Protein AF-A0A960LI25-F1 (afdb_monomer_lite)

Radius of gyration: 25.16 Å; chains: 1; bounding box: 62×50×72 Å

Sequence (361 aa):
MMRTPLLALTVVATLIFGLAPTSNARTWTQAASGKKIEADFVRVEGNVVVLTVGGRQAQVPLDQLIEEDQAFIKQLASGSGSTDGANWPQWRGADRSNISPDTGLMKEWPEGGPKQLWVYKDAGMGYSCYSIVDGKLYTLGTRGSDLYAMCVNIADGTEVWVSKISEDDQQGYSAGWGHGPRSTPTYDDGHIYVLGPKGTLACLSVEAGKVEWKKNLITDFGGKAGGWGYAESPLIDGDKVVVAPGGDQAGIVALNKKTGATIWKAEDGKPGKAEYASIVPTEMNGKRQYIRLFEAELVSVDAEDGKLLWKTEWGGKTAVIPTPIVDGNEVYITSGYGVGCKLVRVGENNEVENVWENKEM

Foldseek 3Di:
DDDDDDDDFDWDWDDDDDDDDPAPWDWWAFPPPRDIATWGWDADDPQWTWTAGPNTIDIDGLVRTPPVSVVVNVCVVVVDPDPPAQWQQFCLRPQNVVDGPDPPDDPDAPPVGDDDQEDQPPQAWDQADWGGDPQKIWTWYDDQQFIWIWIAGNNRRHTQDIDT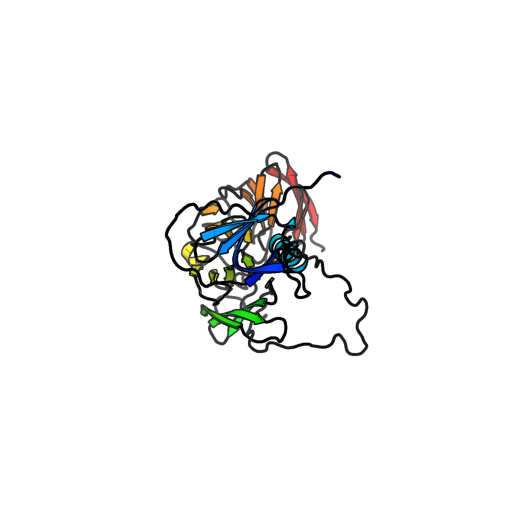QGTRNQDDADPPVTGWAAAYWGDDDQWIWDATLQQKIFIAGNNHRHTQDIDGLCPPFVAAAARRGERAYWDDDPQWTKDASAAQGARIWTAGNRHRHTPEGQNPDRQDHQFHAYWDWDQALNFTWTWGHGQFKTWIAGPNHNYTQEMDTFNHDHGQHYHWDDDHQKIKGADDPQRWIWIWGQDNSRDIDTPDTDSPD

Structure (mmCIF, N/CA/C/O backbone):
data_AF-A0A960LI25-F1
#
_entry.id   AF-A0A960LI25-F1
#
loop_
_atom_site.group_PDB
_atom_site.id
_atom_site.type_symbol
_atom_site.label_atom_id
_atom_site.label_alt_id
_atom_site.label_comp_id
_atom_site.label_asym_id
_atom_site.label_entity_id
_atom_site.label_seq_id
_atom_site.pdbx_PDB_ins_code
_atom_site.Cartn_x
_atom_site.Cartn_y
_atom_site.Cartn_z
_atom_site.occupancy
_atom_site.B_iso_or_equiv
_atom_site.auth_seq_id
_atom_site.auth_comp_id
_atom_site.auth_asym_id
_atom_site.auth_atom_id
_atom_site.pdbx_PDB_model_num
ATOM 1 N N . MET A 1 1 ? -41.061 -34.235 -46.896 1.00 40.22 1 MET A N 1
ATOM 2 C CA . MET A 1 1 ? -39.857 -33.441 -47.232 1.00 40.22 1 MET A CA 1
ATOM 3 C C . MET A 1 1 ? -40.110 -31.995 -46.836 1.00 40.22 1 MET A C 1
ATOM 5 O O . MET A 1 1 ? -40.661 -31.236 -47.621 1.00 40.22 1 MET A O 1
ATOM 9 N N . MET A 1 2 ? -39.803 -31.641 -45.589 1.00 32.97 2 MET A N 1
ATOM 10 C CA . MET A 1 2 ? -39.890 -30.261 -45.109 1.00 32.97 2 MET A CA 1
ATOM 11 C C . MET A 1 2 ? -38.597 -29.538 -45.488 1.00 32.97 2 MET A C 1
ATOM 13 O O . MET A 1 2 ? -37.512 -29.993 -45.140 1.00 32.97 2 MET A O 1
ATOM 17 N N . ARG A 1 3 ? -38.722 -28.450 -46.252 1.00 33.59 3 ARG A N 1
ATOM 18 C CA . ARG A 1 3 ? -37.630 -27.518 -46.543 1.00 33.59 3 ARG A CA 1
ATOM 19 C C . ARG A 1 3 ? -37.510 -26.545 -45.371 1.00 33.59 3 ARG A C 1
ATOM 21 O O . ARG A 1 3 ? -38.458 -25.821 -45.085 1.00 33.59 3 ARG A O 1
ATOM 28 N N . THR A 1 4 ? -36.360 -26.541 -44.714 1.00 32.62 4 THR A N 1
ATOM 29 C CA . THR A 1 4 ? -35.962 -25.543 -43.714 1.00 32.62 4 THR A CA 1
ATOM 30 C C . THR A 1 4 ? -35.733 -24.192 -44.410 1.00 32.62 4 THR A C 1
ATOM 32 O O . THR A 1 4 ? -35.101 -24.183 -45.470 1.00 32.62 4 THR A O 1
ATOM 35 N N . PRO A 1 5 ? -36.219 -23.050 -43.888 1.00 37.00 5 PRO A N 1
ATOM 36 C CA . PRO A 1 5 ? -35.937 -21.754 -44.492 1.00 37.00 5 PRO A CA 1
ATOM 37 C C . PRO A 1 5 ? -34.538 -21.263 -44.090 1.00 37.00 5 PRO A C 1
ATOM 39 O O . PRO A 1 5 ? -34.156 -21.345 -42.924 1.00 37.00 5 PRO A O 1
ATOM 42 N N . LEU A 1 6 ? -33.782 -20.733 -45.058 1.00 35.00 6 LEU A N 1
ATOM 43 C CA . LEU A 1 6 ? -32.573 -19.943 -44.809 1.00 35.00 6 LEU A CA 1
ATOM 44 C C . LEU A 1 6 ? -32.980 -18.636 -44.107 1.00 35.00 6 LEU A C 1
ATOM 46 O O . LEU A 1 6 ? -33.648 -17.801 -44.719 1.00 35.00 6 LEU A O 1
ATOM 50 N N . LEU A 1 7 ? -32.561 -18.433 -42.857 1.00 30.75 7 LEU A N 1
ATOM 51 C CA . LEU A 1 7 ? -32.581 -17.108 -42.235 1.00 30.75 7 LEU A CA 1
ATOM 52 C C . LEU A 1 7 ? -31.365 -16.316 -42.739 1.00 30.75 7 LEU A C 1
ATOM 54 O O . LEU A 1 7 ? -30.220 -16.670 -42.463 1.00 30.75 7 LEU A O 1
ATOM 58 N N . ALA A 1 8 ? -31.620 -15.256 -43.505 1.00 34.75 8 ALA A N 1
ATOM 59 C CA . ALA A 1 8 ? -30.615 -14.273 -43.891 1.00 34.75 8 ALA A CA 1
ATOM 60 C C . ALA A 1 8 ? -30.325 -13.319 -42.718 1.00 34.75 8 ALA A C 1
ATOM 62 O O . ALA A 1 8 ? -31.232 -12.942 -41.979 1.00 34.75 8 ALA A O 1
ATOM 63 N N . LEU A 1 9 ? -29.060 -12.923 -42.561 1.00 33.59 9 LEU A N 1
ATOM 64 C CA . LEU A 1 9 ? -28.613 -11.979 -41.537 1.00 33.59 9 LEU A CA 1
ATOM 65 C C . LEU A 1 9 ? -29.164 -10.574 -41.856 1.00 33.59 9 LEU A C 1
ATOM 67 O O . LEU A 1 9 ? -28.722 -9.931 -42.810 1.00 33.59 9 LEU A O 1
ATOM 71 N N . THR A 1 10 ? -30.136 -10.099 -41.081 1.00 36.12 10 THR A N 1
ATOM 72 C CA . THR A 1 10 ? -30.690 -8.745 -41.228 1.00 36.12 10 THR A CA 1
ATOM 73 C C . THR A 1 10 ? -29.809 -7.750 -40.473 1.00 36.12 10 THR A C 1
ATOM 75 O O . THR A 1 10 ? -29.767 -7.759 -39.247 1.00 36.12 10 THR A O 1
ATOM 78 N N . VAL A 1 11 ? -29.104 -6.877 -41.198 1.00 36.69 11 VAL A N 1
ATOM 79 C CA . VAL A 1 11 ? -28.349 -5.756 -40.613 1.00 36.69 11 VAL A CA 1
ATOM 80 C C . VAL A 1 11 ? -29.331 -4.633 -40.282 1.00 36.69 11 VAL A C 1
ATOM 82 O O . VAL A 1 11 ? -29.862 -3.989 -41.186 1.00 36.69 11 VAL A O 1
ATOM 85 N N . VAL A 1 12 ? -29.578 -4.384 -38.997 1.00 36.47 12 VAL A N 1
ATOM 86 C CA . VAL A 1 12 ? -30.340 -3.212 -38.542 1.00 36.47 12 VAL A CA 1
ATOM 87 C C . VAL A 1 12 ? -29.340 -2.103 -38.222 1.00 36.47 12 VAL A C 1
ATOM 89 O O . VAL A 1 12 ? -28.563 -2.215 -37.280 1.00 36.47 12 VAL A O 1
ATOM 92 N N . ALA A 1 13 ? -29.310 -1.056 -39.050 1.00 31.59 13 ALA A N 1
ATOM 93 C CA . ALA A 1 13 ? -28.370 0.054 -38.920 1.00 31.59 13 ALA A CA 1
ATOM 94 C C . ALA A 1 13 ? -28.999 1.226 -38.152 1.00 31.59 13 ALA A C 1
ATOM 96 O O . ALA A 1 13 ? -29.974 1.814 -38.615 1.00 31.59 13 ALA A O 1
ATOM 97 N N . THR A 1 14 ? -28.389 1.620 -37.034 1.00 33.78 14 THR A N 1
ATOM 98 C CA . THR A 1 14 ? -28.703 2.868 -36.320 1.00 33.78 14 THR A CA 1
ATOM 99 C C . THR A 1 14 ? -27.495 3.803 -36.430 1.00 33.78 14 THR A C 1
ATOM 101 O O . THR A 1 14 ? -26.369 3.391 -36.155 1.00 33.78 14 THR A O 1
ATOM 104 N N . LEU A 1 15 ? -27.699 5.042 -36.896 1.00 28.31 15 LEU A N 1
ATOM 105 C CA . LEU A 1 15 ? -26.630 6.031 -37.106 1.00 28.31 15 LEU A CA 1
ATOM 106 C C . LEU A 1 15 ? -26.243 6.730 -35.796 1.00 28.31 15 LEU A C 1
ATOM 108 O O . LEU A 1 15 ? -27.072 7.415 -35.205 1.00 28.31 15 LEU A O 1
ATOM 112 N N . ILE A 1 16 ? -24.965 6.656 -35.421 1.00 34.50 16 ILE A N 1
ATOM 113 C CA . ILE A 1 16 ? -24.311 7.585 -34.488 1.00 34.50 16 ILE A CA 1
ATOM 114 C C . ILE A 1 16 ? -22.927 7.910 -35.073 1.00 34.50 16 ILE A C 1
ATOM 116 O O . ILE A 1 16 ? -22.196 7.005 -35.466 1.00 34.50 16 ILE A O 1
ATOM 120 N N . PHE A 1 17 ? -22.588 9.197 -35.184 1.00 33.62 17 PHE A N 1
ATOM 121 C CA . PHE A 1 17 ? -21.269 9.677 -35.617 1.00 33.62 17 PHE A CA 1
ATOM 122 C C . PHE A 1 17 ? -20.359 9.896 -34.401 1.00 33.62 17 PHE A C 1
ATOM 124 O O . PHE A 1 17 ? -20.769 10.565 -33.454 1.00 33.62 17 PHE A O 1
ATOM 131 N N . GLY A 1 18 ? -19.111 9.423 -34.461 1.00 29.81 18 GLY A N 1
ATOM 132 C CA . GLY A 1 18 ? -18.070 9.813 -33.506 1.00 29.81 18 GLY A CA 1
ATOM 133 C C . GLY A 1 18 ? -16.767 9.018 -33.633 1.00 29.81 18 GLY A C 1
ATOM 134 O O . GLY A 1 18 ? -16.799 7.804 -33.511 1.00 29.81 18 GLY A O 1
ATOM 135 N N . LEU A 1 19 ? -15.670 9.756 -33.870 1.00 34.22 19 LEU A N 1
ATOM 136 C CA . LEU A 1 19 ? -14.237 9.485 -33.618 1.00 34.22 19 LEU A CA 1
ATOM 137 C C . LEU A 1 19 ? -13.686 8.075 -33.910 1.00 34.22 19 LEU A C 1
ATOM 139 O O . LEU A 1 19 ? -14.027 7.103 -33.251 1.00 34.22 19 LEU A O 1
ATOM 143 N N . ALA A 1 20 ? -12.746 7.997 -34.860 1.00 35.22 20 ALA A N 1
ATOM 144 C CA . ALA A 1 20 ? -12.035 6.771 -35.217 1.00 35.22 20 ALA A CA 1
ATOM 145 C C . ALA A 1 20 ? -11.197 6.231 -34.035 1.00 35.22 20 ALA A C 1
ATOM 147 O O . ALA A 1 20 ? -10.275 6.925 -33.598 1.00 35.22 20 ALA A O 1
ATOM 148 N N . PRO A 1 21 ? -11.473 5.013 -33.536 1.00 35.38 21 PRO A N 1
ATOM 149 C CA . PRO A 1 21 ? -10.581 4.323 -32.618 1.00 35.38 21 PRO A CA 1
ATOM 150 C C . PRO A 1 21 ? -9.425 3.672 -33.392 1.00 35.38 21 PRO A C 1
ATOM 152 O O . PRO A 1 21 ? -9.565 3.282 -34.552 1.00 35.38 21 PRO A O 1
ATOM 155 N N . THR A 1 22 ? -8.270 3.548 -32.744 1.00 39.44 22 THR A N 1
ATOM 156 C CA . THR A 1 22 ? -7.174 2.673 -33.176 1.00 39.44 22 THR A CA 1
ATOM 157 C C . THR A 1 22 ? -7.713 1.247 -33.320 1.00 39.44 22 THR A C 1
ATOM 159 O O . THR A 1 22 ? -8.188 0.673 -32.342 1.00 39.44 22 THR A O 1
ATOM 162 N N . SER A 1 23 ? -7.725 0.712 -34.545 1.00 43.69 23 SER A N 1
ATOM 163 C CA . SER A 1 23 ? -8.445 -0.524 -34.877 1.00 43.69 23 SER A CA 1
ATOM 164 C C . SER A 1 23 ? -7.761 -1.766 -34.302 1.00 43.69 23 SER A C 1
ATOM 166 O O . SER A 1 23 ? -6.596 -2.019 -34.609 1.00 43.69 23 SER A O 1
ATOM 168 N N . ASN A 1 24 ? -8.521 -2.580 -33.571 1.00 58.12 24 ASN A N 1
ATOM 169 C CA . ASN A 1 24 ? -8.189 -3.965 -33.217 1.00 58.12 24 ASN A CA 1
ATOM 170 C C . ASN A 1 24 ? -8.900 -4.922 -34.195 1.00 58.12 24 ASN A C 1
ATOM 172 O O . ASN A 1 24 ? -9.498 -5.922 -33.789 1.00 58.12 24 ASN A O 1
ATOM 176 N N . ALA A 1 25 ? -8.910 -4.565 -35.483 1.00 71.69 25 ALA A N 1
ATOM 177 C CA . ALA A 1 25 ? -9.679 -5.268 -36.497 1.00 71.69 25 ALA A CA 1
ATOM 178 C C . ALA A 1 25 ? -9.141 -6.692 -36.671 1.00 71.69 25 ALA A C 1
ATOM 180 O O . ALA A 1 25 ? -7.933 -6.904 -36.803 1.00 71.69 25 ALA A O 1
ATOM 181 N N . ARG A 1 26 ? -10.052 -7.666 -36.668 1.00 88.00 26 ARG A N 1
ATOM 182 C CA . ARG A 1 26 ? -9.754 -9.063 -36.989 1.00 88.00 26 ARG A CA 1
ATOM 183 C C . ARG A 1 26 ? -10.747 -9.600 -38.006 1.00 88.00 26 ARG A C 1
ATOM 185 O O . ARG A 1 26 ? -11.880 -9.120 -38.107 1.00 88.00 26 ARG A O 1
ATOM 192 N N . THR A 1 27 ? -10.341 -10.657 -38.697 1.00 91.06 27 THR A N 1
ATOM 193 C CA . THR A 1 27 ? -11.223 -11.416 -39.574 1.00 91.06 27 THR A CA 1
ATOM 194 C C . THR A 1 27 ? -12.154 -12.303 -38.748 1.00 91.06 27 THR A C 1
ATOM 196 O O . THR A 1 27 ? -11.692 -13.188 -38.035 1.00 91.06 27 THR A O 1
ATOM 199 N N . TRP A 1 28 ? -13.461 -12.117 -38.897 1.00 88.44 28 TRP A N 1
ATOM 200 C CA . TRP A 1 28 ? -14.501 -12.979 -38.332 1.00 88.44 28 TRP A CA 1
ATOM 201 C C . TRP A 1 28 ? -15.090 -13.861 -39.421 1.00 88.44 28 TRP A C 1
ATOM 203 O O . TRP A 1 28 ? -15.327 -13.388 -40.536 1.00 88.44 28 TRP A O 1
ATOM 213 N N . THR A 1 29 ? -15.361 -15.125 -39.111 1.00 91.12 29 THR A N 1
ATOM 214 C CA . THR A 1 29 ? -15.847 -16.110 -40.080 1.00 91.12 29 THR A CA 1
ATOM 215 C C . THR A 1 29 ? -17.179 -16.705 -39.640 1.00 91.12 29 THR A C 1
ATOM 217 O O . THR A 1 29 ? -17.312 -17.257 -38.550 1.00 91.12 29 THR A O 1
ATOM 220 N N . GLN A 1 30 ? -18.178 -16.642 -40.522 1.00 89.38 30 GLN A N 1
ATOM 221 C CA . GLN A 1 30 ? -19.470 -17.282 -40.290 1.00 89.38 30 GLN A CA 1
ATOM 222 C C . GLN A 1 30 ? -19.357 -18.803 -40.464 1.00 89.38 30 GLN A C 1
ATOM 224 O O . GLN A 1 30 ? -18.983 -19.273 -41.539 1.00 89.38 30 GLN A O 1
ATOM 229 N N . ALA A 1 31 ? -19.758 -19.573 -39.451 1.00 89.50 31 ALA A N 1
ATOM 230 C CA . ALA A 1 31 ? -19.625 -21.031 -39.420 1.00 89.50 31 ALA A CA 1
ATOM 231 C C . ALA A 1 31 ? -20.330 -21.735 -40.587 1.00 89.50 31 ALA A C 1
ATOM 233 O O . ALA A 1 31 ? -19.766 -22.627 -41.212 1.00 89.50 31 ALA A O 1
ATOM 234 N N . ALA A 1 32 ? -21.555 -21.315 -40.913 1.00 81.06 32 ALA A N 1
ATOM 235 C CA . ALA A 1 32 ? -22.369 -21.997 -41.919 1.00 81.06 32 ALA A CA 1
ATOM 236 C C . ALA A 1 32 ? -21.936 -21.719 -43.369 1.00 81.06 32 ALA A C 1
ATOM 238 O O . ALA A 1 32 ? -22.144 -22.557 -44.241 1.00 81.06 32 ALA A O 1
ATOM 239 N N . SER A 1 33 ? -21.388 -20.532 -43.647 1.00 86.69 33 SER A N 1
ATOM 240 C CA . SER A 1 33 ? -21.110 -20.078 -45.019 1.00 86.69 33 SER A CA 1
ATOM 241 C C . SER A 1 33 ? -19.624 -19.898 -45.327 1.00 86.69 33 SER A C 1
ATOM 243 O O . SER A 1 33 ? -19.265 -19.741 -46.492 1.00 86.69 33 SER A O 1
ATOM 245 N N . GLY A 1 34 ? -18.763 -19.857 -44.306 1.00 85.88 34 GLY A N 1
ATOM 246 C CA . GLY A 1 34 ? -17.351 -19.494 -44.439 1.00 85.88 34 GLY A CA 1
ATOM 247 C C . GLY A 1 34 ? -17.118 -18.027 -44.813 1.00 85.88 34 GLY A C 1
ATOM 248 O O . GLY A 1 34 ? -15.984 -17.640 -45.099 1.00 85.88 34 GLY A O 1
ATOM 249 N N . LYS A 1 35 ? -18.167 -17.192 -44.844 1.00 86.81 35 LYS A N 1
ATOM 250 C CA . LYS A 1 35 ? -18.042 -15.775 -45.192 1.00 86.81 35 LYS A CA 1
ATOM 251 C C . LYS A 1 35 ? -17.204 -15.054 -44.140 1.00 86.81 35 LYS A C 1
ATOM 253 O O . LYS A 1 35 ? -17.492 -15.149 -42.949 1.00 86.81 35 LYS A O 1
ATOM 258 N N . LYS A 1 36 ? -16.211 -14.302 -44.614 1.00 90.12 36 LYS A N 1
ATOM 259 C CA . LYS A 1 36 ? -15.276 -13.531 -43.794 1.00 90.12 36 LYS A CA 1
ATOM 260 C C . LYS A 1 36 ? -15.645 -12.052 -43.767 1.00 90.12 36 LYS A C 1
ATOM 262 O O . LYS A 1 36 ? -16.091 -11.510 -44.781 1.00 90.12 36 LYS A O 1
ATOM 267 N N . ILE A 1 37 ? -15.452 -11.408 -42.624 1.00 88.75 37 ILE A N 1
ATOM 268 C CA . ILE A 1 37 ? -15.647 -9.969 -42.441 1.00 88.75 37 ILE A CA 1
ATOM 269 C C . ILE A 1 37 ? -14.545 -9.404 -41.548 1.00 88.75 37 ILE A C 1
ATOM 271 O O . ILE A 1 37 ? -14.247 -9.974 -40.507 1.00 88.75 37 ILE A O 1
ATOM 275 N N . GLU A 1 38 ? -13.944 -8.290 -41.953 1.00 89.94 38 GLU A N 1
ATOM 276 C CA . GLU A 1 38 ? -13.041 -7.526 -41.088 1.00 89.94 38 GLU A CA 1
ATOM 277 C C . GLU A 1 38 ? -13.868 -6.625 -40.177 1.00 89.94 38 GLU A C 1
ATOM 279 O O . GLU A 1 38 ? -14.687 -5.833 -40.661 1.00 89.94 38 GLU A O 1
ATOM 284 N N . ALA A 1 39 ? -13.687 -6.768 -38.867 1.00 88.38 39 ALA A N 1
ATOM 285 C CA . ALA A 1 39 ? -14.421 -5.980 -37.888 1.00 88.38 39 ALA A CA 1
ATOM 286 C C . ALA A 1 39 ? -13.652 -5.844 -36.571 1.00 88.38 39 ALA A C 1
ATOM 288 O O . ALA A 1 39 ? -12.967 -6.777 -36.143 1.00 88.38 39 ALA A O 1
ATOM 289 N N . ASP A 1 40 ? -13.830 -4.715 -35.890 1.00 85.19 40 ASP A N 1
ATOM 290 C CA . ASP A 1 40 ? -13.351 -4.530 -34.520 1.00 85.19 40 ASP A CA 1
ATOM 291 C C . ASP A 1 40 ? -14.313 -5.200 -33.531 1.00 85.19 40 ASP A C 1
ATOM 293 O O . ASP A 1 40 ? -15.533 -5.044 -33.637 1.00 85.19 40 ASP A O 1
ATOM 297 N N . PHE A 1 41 ? -13.784 -5.915 -32.540 1.00 86.44 41 PHE A N 1
ATOM 298 C CA . PHE A 1 41 ? -14.591 -6.380 -31.410 1.00 86.44 41 PHE A CA 1
ATOM 299 C C . PHE A 1 41 ? -15.040 -5.193 -30.544 1.00 86.44 41 PHE A C 1
ATOM 301 O O . PHE A 1 41 ? -14.237 -4.313 -30.248 1.00 86.44 41 PHE A O 1
ATOM 308 N N . VAL A 1 42 ? -16.304 -5.182 -30.105 1.00 83.19 42 VAL A N 1
ATOM 309 C CA . VAL A 1 42 ? -16.822 -4.167 -29.171 1.00 83.19 42 VAL A CA 1
ATOM 310 C C . VAL A 1 42 ? -17.119 -4.775 -27.804 1.00 83.19 42 VAL A C 1
ATOM 312 O O . VAL A 1 42 ? -16.590 -4.299 -26.806 1.00 83.19 42 VAL A O 1
ATOM 315 N N . ARG A 1 43 ? -18.003 -5.781 -27.740 1.00 78.12 43 ARG A N 1
ATOM 316 C CA . ARG A 1 43 ? -18.432 -6.446 -26.492 1.00 78.12 43 ARG A CA 1
ATOM 317 C C . ARG A 1 43 ? -19.243 -7.717 -26.769 1.00 78.12 43 ARG A C 1
ATOM 319 O O . ARG A 1 43 ? -19.599 -7.988 -27.916 1.00 78.12 43 ARG A O 1
ATOM 326 N N . VAL A 1 44 ? -19.593 -8.447 -25.709 1.00 81.88 44 VAL A N 1
ATOM 327 C CA . VAL A 1 44 ? -20.558 -9.561 -25.729 1.00 81.88 44 VAL A CA 1
ATOM 328 C C . VAL A 1 44 ? -21.766 -9.213 -24.857 1.00 81.88 44 VAL A C 1
ATOM 330 O O . VAL A 1 44 ? -21.603 -8.750 -23.732 1.00 81.88 44 VAL A O 1
ATOM 333 N N . GLU A 1 45 ? -22.974 -9.457 -25.361 1.00 76.94 45 GLU A N 1
ATOM 334 C CA . GLU A 1 45 ? -24.244 -9.317 -24.643 1.00 76.94 45 GLU A CA 1
ATOM 335 C C . GLU A 1 45 ? -24.978 -10.667 -24.653 1.00 76.94 45 GLU A C 1
ATOM 337 O O . GLU A 1 45 ? -25.607 -11.053 -25.641 1.00 76.94 45 GLU A O 1
ATOM 342 N N . GLY A 1 46 ? -24.867 -11.437 -23.567 1.00 81.69 46 GLY A N 1
ATOM 343 C CA . GLY A 1 46 ? -25.403 -12.800 -23.519 1.00 81.69 46 GLY A CA 1
ATOM 344 C C . GLY A 1 46 ? -24.744 -13.704 -24.569 1.00 81.69 46 GLY A C 1
ATOM 345 O O . GLY A 1 46 ? -23.547 -13.954 -24.499 1.00 81.69 46 GLY A O 1
ATOM 346 N N . ASN A 1 47 ? -25.519 -14.185 -25.548 1.00 86.00 47 ASN A N 1
ATOM 347 C CA . ASN A 1 47 ? -25.020 -15.004 -26.665 1.00 86.00 47 ASN A CA 1
ATOM 348 C C . ASN A 1 47 ? -24.730 -14.182 -27.939 1.00 86.00 47 ASN A C 1
ATOM 350 O O . ASN A 1 47 ? -24.605 -14.748 -29.022 1.00 86.00 47 ASN A O 1
ATOM 354 N N . VAL A 1 48 ? -24.689 -12.849 -27.853 1.00 87.75 48 VAL A N 1
ATOM 355 C CA . VAL A 1 48 ? -24.517 -11.958 -29.010 1.00 87.75 48 VAL A CA 1
ATOM 356 C C . VAL A 1 48 ? -23.176 -11.238 -28.935 1.00 87.75 48 VAL A C 1
ATOM 358 O O . VAL A 1 48 ? -22.865 -10.582 -27.945 1.00 87.75 48 VAL A O 1
ATOM 361 N N . VAL A 1 49 ? -22.392 -11.323 -30.006 1.00 87.88 49 VAL A N 1
ATOM 362 C CA . VAL A 1 49 ? -21.143 -10.584 -30.205 1.00 87.88 49 VAL A CA 1
ATOM 363 C C . VAL A 1 49 ? -21.446 -9.282 -30.941 1.00 87.88 49 VAL A C 1
ATOM 365 O O . VAL A 1 49 ? -22.056 -9.293 -32.012 1.00 87.88 49 VAL A O 1
ATOM 368 N N . VAL A 1 50 ? -21.009 -8.154 -30.383 1.00 86.31 50 VAL A N 1
ATOM 369 C CA . VAL A 1 50 ? -21.127 -6.830 -31.004 1.00 86.31 50 VAL A CA 1
ATOM 370 C C . VAL A 1 50 ? -19.795 -6.470 -31.657 1.00 86.31 50 VAL A C 1
ATOM 372 O O . VAL A 1 50 ? -18.763 -6.425 -30.986 1.00 86.31 50 VAL A O 1
ATOM 375 N N . LEU A 1 51 ? -19.824 -6.200 -32.961 1.00 89.44 51 LEU A N 1
ATOM 376 C CA . LEU A 1 51 ? -18.663 -5.876 -33.794 1.00 89.44 51 LEU A CA 1
ATOM 377 C C . LEU A 1 51 ? -18.838 -4.509 -34.459 1.00 89.44 51 LEU A C 1
ATOM 379 O O . LEU A 1 51 ? -19.963 -4.122 -34.757 1.00 89.44 51 LEU A O 1
ATOM 383 N N . THR A 1 52 ? -17.750 -3.802 -34.762 1.00 87.62 52 THR A N 1
ATOM 384 C CA . THR A 1 52 ? -17.772 -2.593 -35.600 1.00 87.62 52 THR A CA 1
ATOM 385 C C . THR A 1 52 ? -17.214 -2.907 -36.984 1.00 87.62 52 THR A C 1
ATOM 387 O O . THR A 1 52 ? -16.045 -3.244 -37.130 1.00 87.62 52 THR A O 1
ATOM 390 N N . VAL A 1 53 ? -18.047 -2.771 -38.016 1.00 85.81 53 VAL A N 1
ATOM 391 C CA . VAL A 1 53 ? -17.696 -2.979 -39.427 1.00 85.81 53 VAL A CA 1
ATOM 392 C C . VAL A 1 53 ? -17.798 -1.640 -40.145 1.00 85.81 53 VAL A C 1
ATOM 394 O O . VAL A 1 53 ? -18.894 -1.091 -40.284 1.00 85.81 53 VAL A O 1
ATOM 397 N N . GLY A 1 54 ? -16.672 -1.087 -40.603 1.00 80.38 54 GLY A N 1
ATOM 398 C CA . GLY A 1 54 ? -16.667 0.182 -41.345 1.00 80.38 54 GLY A CA 1
ATOM 399 C C . GLY A 1 54 ? -17.356 1.332 -40.593 1.00 80.38 54 GLY A C 1
ATOM 400 O O . GLY A 1 54 ? -18.096 2.107 -41.198 1.00 80.38 54 GLY A O 1
ATOM 401 N N . GLY A 1 55 ? -17.177 1.396 -39.268 1.00 77.81 55 GLY A N 1
ATOM 402 C CA . GLY A 1 55 ? -17.767 2.420 -38.396 1.00 77.81 55 GLY A CA 1
ATOM 403 C C . GLY A 1 55 ? -19.225 2.181 -37.981 1.00 77.81 55 GLY A C 1
ATOM 404 O O . GLY A 1 55 ? -19.822 3.051 -37.352 1.00 77.81 55 GLY A O 1
ATOM 405 N N . ARG A 1 56 ? -19.824 1.030 -38.317 1.00 80.31 56 ARG A N 1
ATOM 406 C CA . ARG A 1 56 ? -21.192 0.661 -37.907 1.00 80.31 56 ARG A CA 1
ATOM 407 C C . ARG A 1 56 ? -21.188 -0.580 -37.029 1.00 80.31 56 ARG A C 1
ATOM 409 O O . ARG A 1 56 ? -20.461 -1.524 -37.318 1.00 80.31 56 ARG A O 1
ATOM 416 N N . GLN A 1 57 ? -22.039 -0.604 -36.005 1.00 83.06 57 GLN A N 1
ATOM 417 C CA . GLN A 1 57 ? -22.192 -1.789 -35.165 1.00 83.06 57 GLN A CA 1
ATOM 418 C C . GLN A 1 57 ? -23.014 -2.871 -35.873 1.00 83.06 57 GLN A C 1
ATOM 420 O O . GLN A 1 57 ? -24.051 -2.594 -36.475 1.00 83.06 57 GLN A O 1
ATOM 425 N N . ALA A 1 58 ? -22.543 -4.107 -35.773 1.00 86.06 58 ALA A N 1
ATOM 426 C CA . ALA A 1 58 ? -23.214 -5.320 -36.201 1.00 86.06 58 ALA A CA 1
ATOM 427 C C . ALA A 1 58 ? -23.315 -6.277 -35.008 1.00 86.06 58 ALA A C 1
ATOM 429 O O . ALA A 1 58 ? -22.401 -6.359 -34.190 1.00 86.06 58 ALA A O 1
ATOM 430 N N . GLN A 1 59 ? -24.429 -6.997 -34.917 1.00 90.19 59 GLN A N 1
ATOM 431 C CA . GLN A 1 59 ? -24.672 -8.002 -33.886 1.00 90.19 59 GLN A CA 1
ATOM 432 C C . GLN A 1 59 ? -24.666 -9.385 -34.529 1.00 90.19 59 GLN A C 1
ATOM 434 O O . GLN A 1 59 ? -25.376 -9.615 -35.509 1.00 90.19 59 GLN A O 1
ATOM 439 N N . VAL A 1 60 ? -23.862 -10.295 -33.989 1.00 89.06 60 VAL A N 1
ATOM 440 C CA . VAL A 1 60 ? -23.697 -11.651 -34.514 1.00 89.06 60 VAL A CA 1
ATOM 441 C C . VAL A 1 60 ? -23.880 -12.644 -33.369 1.00 89.06 60 VAL A C 1
ATOM 443 O O . VAL A 1 60 ? -23.151 -12.552 -32.382 1.00 89.06 60 VAL A O 1
ATOM 446 N N . PRO A 1 61 ? -24.830 -13.590 -33.452 1.00 92.25 61 PRO A N 1
ATOM 447 C CA . PRO A 1 61 ? -24.926 -14.665 -32.471 1.00 92.25 61 PRO A CA 1
ATOM 448 C C . PRO A 1 61 ? -23.624 -15.473 -32.416 1.00 92.25 61 PRO A C 1
ATOM 450 O O . PRO A 1 61 ? -23.062 -15.825 -33.454 1.00 92.25 61 PRO A O 1
ATOM 453 N N . LEU A 1 62 ? -23.131 -15.746 -31.209 1.00 89.06 62 LEU A N 1
ATOM 454 C CA . LEU A 1 62 ? -21.839 -16.392 -30.979 1.00 89.06 62 LEU A CA 1
ATOM 455 C C . LEU A 1 62 ? -21.767 -17.776 -31.640 1.00 89.06 62 LEU A C 1
ATOM 457 O O . LEU A 1 62 ? -20.760 -18.124 -32.245 1.00 89.06 62 LEU A O 1
ATOM 461 N N . ASP A 1 63 ? -22.863 -18.529 -31.598 1.00 91.25 63 ASP A N 1
ATOM 462 C CA . ASP A 1 63 ? -23.007 -19.855 -32.208 1.00 91.25 63 ASP A CA 1
ATOM 463 C C . ASP A 1 63 ? -22.986 -19.849 -33.748 1.00 91.25 63 ASP A C 1
ATOM 465 O O . ASP A 1 63 ? -22.860 -20.904 -34.370 1.00 91.25 63 ASP A O 1
ATOM 469 N N . GLN A 1 64 ? -23.071 -18.675 -34.382 1.00 92.31 64 GLN A N 1
ATOM 470 C CA . GLN A 1 64 ? -22.943 -18.520 -35.833 1.00 92.31 64 GLN A CA 1
ATOM 471 C C . GLN A 1 64 ? -21.510 -18.243 -36.296 1.00 92.31 64 GLN A C 1
ATOM 473 O O . GLN A 1 64 ? -21.264 -18.199 -37.506 1.00 92.31 64 GLN A O 1
ATOM 478 N N . LEU A 1 65 ? -20.569 -18.051 -35.373 1.00 91.75 65 LEU A N 1
ATOM 479 C CA . LEU A 1 65 ? -19.147 -17.886 -35.667 1.00 91.75 65 LEU A CA 1
ATOM 480 C C . LEU A 1 65 ? -18.434 -19.243 -35.662 1.00 91.75 65 LEU A C 1
ATOM 482 O O . LEU A 1 65 ? -18.903 -20.184 -35.026 1.00 91.75 65 LEU A O 1
ATOM 486 N N . ILE A 1 66 ? -17.314 -19.371 -36.376 1.00 92.62 66 ILE A N 1
ATOM 487 C CA . ILE A 1 66 ? -16.492 -20.594 -36.318 1.00 92.62 66 ILE A CA 1
ATOM 488 C C . ILE A 1 66 ? -15.963 -20.844 -34.899 1.00 92.62 66 ILE A C 1
ATOM 490 O O . ILE A 1 66 ? -15.860 -19.919 -34.095 1.00 92.62 66 ILE A O 1
ATOM 494 N N . GLU A 1 67 ? -15.583 -22.087 -34.599 1.00 88.06 67 GLU A N 1
ATOM 495 C CA . GLU A 1 67 ? -15.085 -22.472 -33.270 1.00 88.06 67 GLU A CA 1
ATOM 496 C C . GLU A 1 67 ? -13.898 -21.621 -32.803 1.00 88.06 67 GLU A C 1
ATOM 498 O O . GLU A 1 67 ? -13.834 -21.271 -31.629 1.00 88.06 67 GLU A O 1
ATOM 503 N N . GLU A 1 68 ? -13.006 -21.220 -33.714 1.00 85.75 68 GLU A N 1
ATOM 504 C CA . GLU A 1 68 ? -11.867 -20.340 -33.415 1.00 85.75 68 GLU A CA 1
ATOM 505 C C . GLU A 1 68 ? -12.319 -18.960 -32.910 1.00 85.75 68 GLU A C 1
ATOM 507 O O . GLU A 1 68 ? -11.801 -18.445 -31.922 1.00 85.75 68 GLU A O 1
ATOM 512 N N . ASP A 1 69 ? -13.333 -18.376 -33.547 1.00 90.25 69 ASP A N 1
ATOM 513 C CA . ASP A 1 69 ? -13.904 -17.089 -33.151 1.00 90.25 69 ASP A CA 1
ATOM 514 C C . ASP A 1 69 ? -14.719 -17.210 -31.865 1.00 90.25 69 ASP A C 1
ATOM 516 O O . ASP A 1 69 ? -14.674 -16.324 -31.012 1.00 90.25 69 ASP A O 1
ATOM 520 N N . GLN A 1 70 ? -15.424 -18.328 -31.688 1.00 89.62 70 GLN A N 1
ATOM 521 C CA . GLN A 1 70 ? -16.094 -18.631 -30.430 1.00 89.62 70 GLN A CA 1
ATOM 522 C C . GLN A 1 70 ? -15.091 -18.783 -29.282 1.00 89.62 70 GLN A C 1
ATOM 524 O O . GLN A 1 70 ? -15.348 -18.299 -28.181 1.00 89.62 70 GLN A O 1
ATOM 529 N N . ALA A 1 71 ? -13.954 -19.438 -29.524 1.00 81.06 71 ALA A N 1
ATOM 530 C CA . ALA A 1 71 ? -12.880 -19.604 -28.554 1.00 81.06 71 ALA A CA 1
ATOM 531 C C . ALA A 1 71 ? -12.226 -18.261 -28.208 1.00 81.06 71 ALA A C 1
ATOM 533 O O . ALA A 1 71 ? -12.049 -17.971 -27.030 1.00 81.06 71 ALA A O 1
ATOM 534 N N . PHE A 1 72 ? -11.968 -17.408 -29.203 1.00 81.94 72 PHE A N 1
ATOM 535 C CA . PHE A 1 72 ? -11.481 -16.044 -28.989 1.00 81.94 72 PHE A CA 1
ATOM 536 C C . PHE A 1 72 ? -12.436 -15.223 -28.111 1.00 81.94 72 PHE A C 1
ATOM 538 O O . PHE A 1 72 ? -12.013 -14.584 -27.151 1.00 81.94 72 PHE A O 1
ATOM 545 N N . ILE A 1 73 ? -13.745 -15.282 -28.378 1.00 84.38 73 ILE A N 1
ATOM 546 C CA . ILE A 1 73 ? -14.747 -14.601 -27.548 1.00 84.38 73 ILE A CA 1
ATOM 547 C C . ILE A 1 73 ? -14.806 -15.188 -26.137 1.00 84.38 73 ILE A C 1
ATOM 549 O O . ILE A 1 73 ? -14.909 -14.434 -25.173 1.00 84.38 73 ILE A O 1
ATOM 553 N N . LYS A 1 74 ? -14.705 -16.513 -25.993 1.00 78.00 74 LYS A N 1
ATOM 554 C CA . LYS A 1 74 ? -14.617 -17.158 -24.678 1.00 78.00 74 LYS A CA 1
ATOM 555 C C . LYS A 1 74 ? -13.367 -16.713 -23.924 1.00 78.00 74 LYS A C 1
ATOM 557 O O . LYS A 1 74 ? -13.491 -16.448 -22.742 1.00 78.00 74 LYS A O 1
ATOM 562 N N . GLN A 1 75 ? -12.228 -16.561 -24.596 1.00 62.12 75 GLN A N 1
ATOM 563 C CA . GLN A 1 75 ? -10.970 -16.074 -24.020 1.00 62.12 75 GLN A CA 1
ATOM 564 C C . GLN A 1 75 ? -11.065 -14.608 -23.566 1.00 62.12 75 GLN A C 1
ATOM 566 O O . GLN A 1 75 ? -10.554 -14.253 -22.505 1.00 62.12 75 GLN A O 1
ATOM 571 N N . LEU A 1 76 ? -11.757 -13.763 -24.338 1.00 67.44 76 LEU A N 1
ATOM 572 C CA . LEU A 1 76 ? -12.058 -12.381 -23.953 1.00 67.44 76 LEU A CA 1
ATOM 573 C C . LEU A 1 76 ? -13.048 -12.310 -22.781 1.00 67.44 76 LEU A C 1
ATOM 575 O O . LEU A 1 76 ? -12.865 -11.509 -21.869 1.00 67.44 76 LEU A O 1
ATOM 579 N N . ALA A 1 77 ? -14.081 -13.157 -22.782 1.00 59.84 77 ALA A N 1
ATOM 580 C CA . ALA A 1 77 ? -15.080 -13.233 -21.714 1.00 59.84 77 ALA A CA 1
ATOM 581 C C . ALA A 1 77 ? -14.544 -13.908 -20.439 1.00 59.84 77 ALA A C 1
ATOM 583 O O . ALA A 1 77 ? -15.053 -13.648 -19.352 1.00 59.84 77 ALA A O 1
ATOM 584 N N . SER A 1 78 ? -13.520 -14.756 -20.560 1.00 45.94 78 SER A N 1
ATOM 585 C CA . SER A 1 78 ? -12.850 -15.419 -19.443 1.00 45.94 78 SER A CA 1
ATOM 586 C C . SER A 1 78 ? -11.674 -14.627 -18.882 1.00 45.94 78 SER A C 1
ATOM 588 O O . SER A 1 78 ? -11.039 -15.129 -17.957 1.00 45.94 78 SER A O 1
ATOM 590 N N . GLY A 1 79 ? -11.361 -13.433 -19.412 1.00 39.81 79 GLY A N 1
ATOM 591 C CA . GLY A 1 79 ? -10.336 -12.538 -18.857 1.00 39.81 79 GLY A CA 1
ATOM 592 C C . GLY A 1 79 ? -9.038 -13.252 -18.466 1.00 39.81 79 GLY A C 1
ATOM 593 O O . GLY A 1 79 ? -8.488 -12.994 -17.403 1.00 39.81 79 GLY A O 1
ATOM 594 N N . SER A 1 80 ? -8.613 -14.233 -19.263 1.00 40.50 80 SER A N 1
ATOM 595 C CA . SER A 1 80 ? -7.421 -15.045 -19.002 1.00 40.50 80 SER A CA 1
ATOM 596 C C . SER A 1 80 ? -7.002 -15.755 -20.284 1.00 40.50 80 SER A C 1
ATOM 598 O O . SER A 1 80 ? -7.164 -16.958 -20.475 1.00 40.50 80 SER A O 1
ATOM 600 N N . GLY A 1 81 ? -6.465 -14.970 -21.214 1.00 33.50 81 GLY A N 1
ATOM 601 C CA . GLY A 1 81 ? -5.618 -15.509 -22.263 1.00 33.50 81 GLY A CA 1
ATOM 602 C C . GLY A 1 81 ? -4.271 -15.886 -21.667 1.00 33.50 81 GLY A C 1
ATOM 603 O O . GLY A 1 81 ? -3.400 -15.037 -21.549 1.00 33.50 81 GLY A O 1
ATOM 604 N N . SER A 1 82 ? -4.141 -17.149 -21.278 1.00 32.12 82 SER A N 1
ATOM 605 C CA . SER A 1 82 ? -2.943 -17.782 -20.731 1.00 32.12 82 SER A CA 1
ATOM 606 C C . SER A 1 82 ? -1.665 -17.454 -21.514 1.00 32.12 82 SER A C 1
ATOM 608 O O . SER A 1 82 ? -1.415 -17.998 -22.592 1.00 32.12 82 SER A O 1
ATOM 610 N N . THR A 1 83 ? -0.804 -16.643 -20.909 1.00 34.12 83 THR A N 1
ATOM 611 C CA . THR A 1 83 ? 0.622 -16.964 -20.825 1.00 34.12 83 THR A CA 1
ATOM 612 C C . THR A 1 83 ? 0.834 -17.529 -19.426 1.00 34.12 83 THR A C 1
ATOM 614 O O . THR A 1 83 ? 0.615 -16.804 -18.463 1.00 34.12 83 THR A O 1
ATOM 617 N N . ASP A 1 84 ? 1.155 -18.818 -19.320 1.00 40.84 84 ASP A N 1
ATOM 618 C CA . ASP A 1 84 ? 1.218 -19.598 -18.075 1.00 40.84 84 ASP A CA 1
ATOM 619 C C . ASP A 1 84 ? 1.900 -18.875 -16.895 1.00 40.84 84 ASP A C 1
ATOM 621 O O . ASP A 1 84 ? 3.121 -18.886 -16.742 1.00 40.84 84 ASP A O 1
ATOM 625 N N . GLY A 1 85 ? 1.065 -18.277 -16.045 1.00 53.94 85 GLY A N 1
ATOM 626 C CA . GLY A 1 85 ? 1.382 -17.701 -14.744 1.00 53.94 85 GLY A CA 1
ATOM 627 C C . GLY A 1 85 ? 0.128 -17.030 -14.192 1.00 53.94 85 GLY A C 1
ATOM 628 O O . GLY A 1 85 ? -0.477 -16.201 -14.872 1.00 53.94 85 GLY A O 1
ATOM 629 N N . ALA A 1 86 ? -0.319 -17.409 -12.995 1.00 66.38 86 ALA A N 1
ATOM 630 C CA . ALA A 1 86 ? -1.448 -16.728 -12.383 1.00 66.38 86 ALA A CA 1
ATOM 631 C C . ALA A 1 86 ? -1.093 -15.267 -12.075 1.00 66.38 86 ALA A C 1
ATOM 633 O O . ALA A 1 86 ? -0.037 -14.977 -11.510 1.00 66.38 86 ALA A O 1
ATOM 634 N N . ASN A 1 87 ? -1.987 -14.341 -12.432 1.00 88.69 87 ASN A N 1
ATOM 635 C CA . ASN A 1 87 ? -1.816 -12.932 -12.098 1.00 88.69 87 ASN A CA 1
ATOM 636 C C . ASN A 1 87 ? -1.697 -12.767 -10.569 1.00 88.69 87 ASN A C 1
ATOM 638 O O . ASN A 1 87 ? -2.508 -13.280 -9.795 1.00 88.69 87 ASN A O 1
ATOM 642 N N . TRP A 1 88 ? -0.702 -11.998 -10.140 1.00 96.06 88 TRP A N 1
ATOM 643 C CA . TRP A 1 88 ? -0.452 -11.591 -8.762 1.00 96.06 88 TRP A CA 1
ATOM 644 C C . TRP A 1 88 ? -0.476 -10.057 -8.699 1.00 96.06 88 TRP A C 1
ATOM 646 O O . TRP A 1 88 ? 0.574 -9.424 -8.640 1.00 96.06 88 TRP A O 1
ATOM 656 N N . PRO A 1 89 ? -1.656 -9.421 -8.792 1.00 96.81 89 PRO A N 1
ATOM 657 C CA . PRO A 1 89 ? -1.756 -7.989 -9.080 1.00 96.81 89 PRO A CA 1
ATOM 658 C C . PRO A 1 89 ? -1.411 -7.077 -7.896 1.00 96.81 89 PRO A C 1
ATOM 660 O O . PRO A 1 89 ? -1.299 -5.868 -8.080 1.00 96.81 89 PRO A O 1
ATOM 663 N N . GLN A 1 90 ? -1.305 -7.616 -6.679 1.00 97.44 90 GLN A N 1
ATOM 664 C CA . GLN A 1 90 ? -1.197 -6.820 -5.458 1.00 97.44 90 GLN A CA 1
ATOM 665 C C . GLN A 1 90 ? -0.535 -7.589 -4.308 1.00 97.44 90 GLN A C 1
ATOM 667 O O . GLN A 1 90 ? -0.239 -8.783 -4.408 1.00 97.44 90 GLN A O 1
ATOM 672 N N . TRP A 1 91 ? -0.350 -6.904 -3.176 1.00 97.38 91 TRP A N 1
ATOM 673 C CA . TRP A 1 91 ? 0.103 -7.505 -1.919 1.00 97.38 91 TRP A CA 1
ATOM 674 C C . TRP A 1 91 ? -0.688 -8.768 -1.574 1.00 97.38 91 TRP A C 1
ATOM 676 O O . TRP A 1 91 ? -1.910 -8.719 -1.444 1.00 97.38 91 TRP A O 1
ATOM 686 N N . ARG A 1 92 ? 0.033 -9.881 -1.382 1.00 95.62 92 ARG A N 1
ATOM 687 C CA . ARG A 1 92 ? -0.526 -11.207 -1.067 1.00 95.62 92 ARG A CA 1
ATOM 688 C C . ARG A 1 92 ? -1.457 -11.795 -2.147 1.00 95.62 92 ARG A C 1
ATOM 690 O O . ARG A 1 92 ? -2.229 -12.696 -1.838 1.00 95.62 92 ARG A O 1
ATOM 697 N N . GLY A 1 93 ? -1.364 -11.336 -3.394 1.00 94.50 93 GLY A N 1
ATOM 698 C CA . GLY A 1 93 ? -2.069 -11.925 -4.534 1.00 94.50 93 GLY A CA 1
ATOM 699 C C . GLY A 1 93 ? -3.476 -11.370 -4.739 1.00 94.50 93 GLY A C 1
ATOM 700 O O . GLY A 1 93 ? -3.906 -10.447 -4.049 1.00 94.50 93 GLY A O 1
ATOM 701 N N . ALA A 1 94 ? -4.195 -11.912 -5.724 1.00 90.56 94 ALA A N 1
ATOM 702 C CA . ALA A 1 94 ? -5.485 -11.376 -6.168 1.00 90.56 94 ALA A CA 1
ATOM 703 C C . ALA A 1 94 ? -6.537 -11.313 -5.045 1.00 90.56 94 ALA A C 1
ATOM 705 O O . ALA A 1 94 ? -7.254 -10.321 -4.939 1.00 90.56 94 ALA A O 1
ATOM 706 N N . ASP A 1 95 ? -6.567 -12.324 -4.176 1.00 89.19 95 ASP A N 1
ATOM 707 C CA . ASP A 1 95 ? -7.470 -12.440 -3.025 1.00 89.19 95 ASP A CA 1
ATOM 708 C C . ASP A 1 95 ? -6.827 -12.004 -1.692 1.00 89.19 95 ASP A C 1
ATOM 710 O O . ASP A 1 95 ? -7.447 -12.113 -0.636 1.00 89.19 95 ASP A O 1
ATOM 714 N N . ARG A 1 96 ? -5.578 -11.513 -1.728 1.00 91.69 96 ARG A N 1
ATOM 715 C CA . ARG A 1 96 ? -4.767 -11.126 -0.560 1.00 91.69 96 ARG A CA 1
ATOM 716 C C . ARG A 1 96 ? -4.550 -12.264 0.458 1.00 91.69 96 ARG A C 1
ATOM 718 O O . ARG A 1 96 ? -4.171 -11.999 1.603 1.00 91.69 96 ARG A O 1
ATOM 725 N N . SER A 1 97 ? -4.715 -13.530 0.059 1.00 91.25 97 SER A N 1
ATOM 726 C CA . SER A 1 97 ? -4.513 -14.706 0.923 1.00 91.25 97 SER A CA 1
ATOM 727 C C . SER A 1 97 ? -3.035 -15.046 1.144 1.00 91.25 97 SER A C 1
ATOM 729 O O . SER A 1 97 ? -2.670 -15.573 2.197 1.00 91.25 97 SER A O 1
ATOM 731 N N . ASN A 1 98 ? -2.161 -14.639 0.218 1.00 93.19 98 ASN A N 1
ATOM 732 C CA . ASN A 1 98 ? -0.762 -15.058 0.081 1.00 93.19 98 ASN A CA 1
ATOM 733 C C . ASN A 1 98 ? -0.591 -16.527 -0.335 1.00 93.19 98 ASN A C 1
ATOM 735 O O . ASN A 1 98 ? 0.419 -17.150 -0.006 1.00 93.19 98 ASN A O 1
ATOM 739 N N . ILE A 1 99 ? -1.573 -17.082 -1.043 1.00 91.31 99 ILE A N 1
ATOM 740 C CA . ILE A 1 99 ? -1.545 -18.446 -1.568 1.00 91.31 99 ILE A CA 1
ATOM 741 C C . ILE A 1 99 ? -1.467 -18.363 -3.093 1.00 91.31 99 ILE A C 1
ATOM 743 O O . ILE A 1 99 ? -2.335 -17.773 -3.730 1.00 91.31 99 ILE A O 1
ATOM 747 N N . SER A 1 100 ? -0.421 -18.947 -3.686 1.00 88.44 100 SER A N 1
ATOM 748 C CA . SER A 1 100 ? -0.349 -19.064 -5.147 1.00 88.44 100 SER A CA 1
ATOM 749 C C . SER A 1 100 ? -1.311 -20.143 -5.643 1.00 88.44 100 SER A C 1
ATOM 751 O O . SER A 1 100 ? -1.316 -21.242 -5.078 1.00 88.44 100 SER A O 1
ATOM 753 N N . PRO A 1 101 ? -2.102 -19.867 -6.695 1.00 80.88 101 PRO A N 1
ATOM 754 C CA . PRO A 1 101 ? -2.931 -20.876 -7.341 1.00 80.88 101 PRO A CA 1
ATOM 755 C C . PRO A 1 101 ? -2.127 -21.757 -8.315 1.00 80.88 101 PRO A C 1
ATOM 757 O O . PRO A 1 101 ? -2.697 -22.676 -8.903 1.00 80.88 101 PRO A O 1
ATOM 760 N N . ASP A 1 102 ? -0.828 -21.492 -8.511 1.00 83.69 102 ASP A N 1
ATOM 761 C CA . ASP A 1 102 ? 0.015 -22.266 -9.419 1.00 83.69 102 ASP A CA 1
ATOM 762 C C . ASP A 1 102 ? 0.085 -23.737 -8.985 1.00 83.69 102 ASP A C 1
ATOM 764 O O . ASP A 1 102 ? 0.314 -24.083 -7.821 1.00 83.69 102 ASP A O 1
ATOM 768 N N . THR A 1 103 ? -0.071 -24.633 -9.955 1.00 85.94 103 THR A N 1
ATOM 769 C CA . THR A 1 103 ? 0.015 -26.083 -9.753 1.00 85.94 103 THR A CA 1
ATOM 770 C C . THR A 1 103 ? 1.189 -26.661 -10.540 1.00 85.94 103 THR A C 1
ATOM 772 O O . THR A 1 103 ? 1.878 -25.954 -11.268 1.00 85.94 103 THR A O 1
ATOM 775 N N . GLY A 1 104 ? 1.497 -27.947 -10.346 1.00 86.94 104 GLY A N 1
ATOM 776 C CA . GLY A 1 104 ? 2.631 -28.584 -11.034 1.00 86.94 104 GLY A CA 1
ATOM 777 C C . GLY A 1 104 ? 4.013 -28.102 -10.570 1.00 86.94 104 GLY A C 1
ATOM 778 O O . GLY A 1 104 ? 5.018 -28.456 -11.182 1.00 86.94 104 GLY A O 1
ATOM 779 N N . LEU A 1 105 ? 4.081 -27.328 -9.480 1.00 88.31 105 LEU A N 1
ATOM 780 C CA . LEU A 1 105 ? 5.339 -26.869 -8.896 1.00 88.31 105 LEU A CA 1
ATOM 781 C C . LEU A 1 105 ? 6.197 -28.053 -8.430 1.00 88.31 105 LEU A C 1
ATOM 783 O O . LEU A 1 105 ? 5.694 -29.012 -7.831 1.00 88.31 105 LEU A O 1
ATOM 787 N N . MET A 1 106 ? 7.507 -27.943 -8.664 1.00 89.50 106 MET A N 1
ATOM 788 C CA . MET A 1 106 ? 8.502 -28.911 -8.204 1.00 89.50 106 MET A CA 1
ATOM 789 C C . MET A 1 106 ? 8.379 -29.131 -6.693 1.00 89.50 106 MET A C 1
ATOM 791 O O . MET A 1 106 ? 8.407 -28.178 -5.915 1.00 89.50 106 MET A O 1
ATOM 795 N N . LYS A 1 107 ? 8.252 -30.395 -6.277 1.00 93.44 107 LYS A N 1
ATOM 796 C CA . LYS A 1 107 ? 8.248 -30.775 -4.853 1.00 93.44 107 LYS A CA 1
ATOM 797 C C . LYS A 1 107 ? 9.653 -30.896 -4.277 1.00 93.44 107 LYS A C 1
ATOM 799 O O . LYS A 1 107 ? 9.835 -30.707 -3.082 1.00 93.44 107 LYS A O 1
ATOM 804 N N . GLU A 1 108 ? 10.627 -31.151 -5.140 1.00 94.50 108 GLU A N 1
ATOM 805 C CA . GLU A 1 108 ? 12.041 -31.230 -4.806 1.00 94.50 108 GLU A CA 1
ATOM 806 C C . GLU A 1 108 ? 12.836 -30.515 -5.895 1.00 94.50 108 GLU A C 1
ATOM 808 O O . GLU A 1 108 ? 12.487 -30.570 -7.078 1.00 94.50 108 GLU A O 1
ATOM 813 N N . TRP A 1 109 ? 13.884 -29.802 -5.492 1.00 94.31 109 TRP A N 1
ATOM 814 C CA . TRP A 1 109 ? 14.792 -29.161 -6.435 1.00 94.31 109 TRP A CA 1
ATOM 815 C C . TRP A 1 109 ? 15.822 -30.170 -6.951 1.00 94.31 109 TRP A C 1
ATOM 817 O O . TRP A 1 109 ? 16.246 -31.046 -6.197 1.00 94.31 109 TRP A O 1
ATOM 827 N N . PRO A 1 110 ? 16.269 -30.046 -8.214 1.00 94.94 110 PRO A N 1
ATOM 828 C CA . PRO A 1 110 ? 17.393 -30.836 -8.705 1.00 94.94 110 PRO A CA 1
ATOM 829 C C . PRO A 1 110 ? 18.694 -30.442 -7.980 1.00 94.94 110 PRO A C 1
ATOM 831 O O . PRO A 1 110 ? 18.771 -29.380 -7.363 1.00 94.94 110 PRO A O 1
ATOM 834 N N . GLU A 1 111 ? 19.743 -31.260 -8.111 1.00 93.50 111 GLU A N 1
ATOM 835 C CA . GLU A 1 111 ? 21.043 -31.116 -7.418 1.00 93.50 111 GLU A CA 1
ATOM 836 C C . GLU A 1 111 ? 21.734 -29.740 -7.611 1.00 93.50 111 GLU A C 1
ATOM 838 O O . GLU A 1 111 ? 22.560 -29.342 -6.798 1.00 93.50 111 GLU A O 1
ATOM 843 N N . GLY A 1 112 ? 21.357 -28.965 -8.637 1.00 91.69 112 GLY A N 1
ATOM 844 C CA . GLY A 1 112 ? 21.841 -27.597 -8.892 1.00 91.69 112 GLY A CA 1
ATOM 845 C C . GLY A 1 112 ? 20.814 -26.477 -8.670 1.00 91.69 112 GLY A C 1
ATOM 846 O O . GLY A 1 112 ? 21.077 -25.336 -9.044 1.00 91.69 112 GLY A O 1
ATOM 847 N N . GLY A 1 113 ? 19.646 -26.786 -8.103 1.00 93.44 113 GLY A N 1
ATOM 848 C CA . GLY A 1 113 ? 18.528 -25.851 -7.974 1.00 93.44 113 GLY A CA 1
ATOM 849 C C . GLY A 1 113 ? 17.762 -25.606 -9.285 1.00 93.44 113 GLY A C 1
ATOM 850 O O . GLY A 1 113 ? 18.142 -26.098 -10.352 1.00 93.44 113 GLY A O 1
ATOM 851 N N . PRO A 1 114 ? 16.643 -24.862 -9.230 1.00 92.06 114 PRO A N 1
ATOM 852 C CA . PRO A 1 114 ? 15.880 -24.511 -10.422 1.00 92.06 114 PRO A CA 1
ATOM 853 C C . PRO A 1 114 ? 16.736 -23.695 -11.400 1.00 92.06 114 PRO A C 1
ATOM 855 O O . PRO A 1 114 ? 17.541 -22.852 -11.001 1.00 92.06 114 PRO A O 1
ATOM 858 N N . LYS A 1 115 ? 16.538 -23.914 -12.705 1.00 91.56 115 LYS A N 1
ATOM 859 C CA . LYS A 1 115 ? 17.224 -23.141 -13.746 1.00 91.56 115 LYS A CA 1
ATOM 860 C C . LYS A 1 115 ? 16.850 -21.660 -13.623 1.00 91.56 115 LYS A C 1
ATOM 862 O O . LYS A 1 115 ? 15.685 -21.302 -13.774 1.00 91.56 115 LYS A O 1
ATOM 867 N N . GLN A 1 116 ? 17.849 -20.798 -13.449 1.00 93.31 116 GLN A N 1
ATOM 868 C CA . GLN A 1 116 ? 17.664 -19.353 -13.560 1.00 93.31 116 GLN A CA 1
ATOM 869 C C . GLN A 1 116 ? 17.308 -18.985 -15.008 1.00 93.31 116 GLN A C 1
ATOM 871 O O . GLN A 1 116 ? 18.089 -19.252 -15.924 1.00 93.31 116 GLN A O 1
ATOM 876 N N . LEU A 1 117 ? 16.138 -18.377 -15.215 1.00 93.44 117 LEU A N 1
ATOM 877 C CA . LEU A 1 117 ? 15.684 -17.959 -16.546 1.00 93.44 117 LEU A CA 1
ATOM 878 C C . LEU A 1 117 ? 16.319 -16.631 -16.969 1.00 93.44 117 LEU A C 1
ATOM 880 O O . LEU A 1 117 ? 16.897 -16.545 -18.048 1.00 93.44 117 LEU A O 1
ATOM 884 N N . TRP A 1 118 ? 16.266 -15.624 -16.100 1.00 95.62 118 TRP A N 1
ATOM 885 C CA . TRP A 1 118 ? 16.847 -14.302 -16.324 1.00 95.62 118 TRP A CA 1
ATOM 886 C C . TRP A 1 118 ? 17.091 -13.591 -14.987 1.00 95.62 118 TRP A C 1
ATOM 888 O O . TRP A 1 118 ? 16.629 -14.036 -13.937 1.00 95.62 118 TRP A O 1
ATOM 898 N N . VAL A 1 119 ? 17.854 -12.496 -15.028 1.00 95.88 119 VAL A N 1
ATOM 899 C CA . VAL A 1 119 ? 18.067 -11.581 -13.896 1.00 95.88 119 VAL A CA 1
ATOM 900 C C . VAL A 1 119 ? 17.972 -10.158 -14.415 1.00 95.88 119 VAL A C 1
ATOM 902 O O . VAL A 1 119 ? 18.753 -9.765 -15.281 1.00 95.88 119 VAL A O 1
ATOM 905 N N . TYR A 1 120 ? 17.061 -9.378 -13.843 1.00 95.94 120 TYR A N 1
ATOM 906 C CA . TYR A 1 120 ? 16.957 -7.952 -14.111 1.00 95.94 120 TYR A CA 1
ATOM 907 C C . TYR A 1 120 ? 17.840 -7.175 -13.125 1.00 95.94 120 TYR A C 1
ATOM 909 O O . TYR A 1 120 ? 17.531 -7.072 -11.939 1.00 95.94 120 TYR A O 1
ATOM 917 N N . LYS A 1 121 ? 18.990 -6.685 -13.600 1.00 95.12 121 LYS A N 1
ATOM 918 C CA . LYS A 1 121 ? 20.033 -6.076 -12.750 1.00 95.12 121 LYS A CA 1
ATOM 919 C C . LYS A 1 121 ? 19.798 -4.597 -12.445 1.00 95.12 121 LYS A C 1
ATOM 921 O O . LYS A 1 121 ? 20.410 -4.069 -11.521 1.00 95.12 121 LYS A O 1
ATOM 926 N N . ASP A 1 122 ? 18.892 -3.958 -13.178 1.00 95.38 122 ASP A N 1
ATOM 927 C CA . ASP A 1 122 ? 18.630 -2.523 -13.076 1.00 95.38 122 ASP A CA 1
ATOM 928 C C . ASP A 1 122 ? 17.476 -2.195 -12.114 1.00 95.38 122 ASP A C 1
ATOM 930 O O . ASP A 1 122 ? 16.994 -1.067 -12.076 1.00 95.38 122 ASP A O 1
ATOM 934 N N . ALA A 1 123 ? 17.042 -3.141 -11.274 1.00 94.94 123 ALA A N 1
ATOM 935 C CA . ALA A 1 123 ? 15.981 -2.905 -10.290 1.00 94.94 123 ALA A CA 1
ATOM 936 C C . ALA A 1 123 ? 16.324 -1.802 -9.268 1.00 94.94 123 ALA A C 1
ATOM 938 O O . ALA A 1 123 ? 15.430 -1.213 -8.677 1.00 94.94 123 ALA A O 1
ATOM 939 N N . GLY A 1 124 ? 17.606 -1.480 -9.071 1.00 94.19 124 GLY A N 1
ATOM 940 C CA . GLY A 1 124 ? 18.036 -0.517 -8.057 1.00 94.19 124 GLY A CA 1
ATOM 941 C C . GLY A 1 124 ? 17.938 -1.071 -6.631 1.00 94.19 124 GLY A C 1
ATOM 942 O O . GLY A 1 124 ? 17.791 -2.271 -6.412 1.00 94.19 124 GLY A O 1
ATOM 943 N N . MET A 1 125 ? 18.079 -0.189 -5.643 1.00 94.19 125 MET A N 1
ATOM 944 C CA . MET A 1 125 ? 18.033 -0.538 -4.221 1.00 94.19 125 MET A CA 1
ATOM 945 C C . MET A 1 125 ? 16.590 -0.550 -3.714 1.00 94.19 125 MET A C 1
ATOM 947 O O . MET A 1 125 ? 15.842 0.388 -3.980 1.00 94.19 125 MET A O 1
ATOM 951 N N . GLY A 1 126 ? 16.198 -1.571 -2.956 1.00 94.69 126 GLY A N 1
ATOM 952 C CA . GLY A 1 126 ? 14.860 -1.662 -2.376 1.00 94.69 126 GLY A CA 1
ATOM 953 C C . GLY A 1 126 ? 14.513 -3.066 -1.895 1.00 94.69 126 GLY A C 1
ATOM 954 O O . GLY A 1 126 ? 15.248 -4.023 -2.125 1.00 94.69 126 GLY A O 1
ATOM 955 N N . TYR A 1 127 ? 13.357 -3.164 -1.248 1.00 95.12 127 TYR A N 1
ATOM 956 C CA . TYR A 1 127 ? 12.693 -4.401 -0.825 1.00 95.12 127 TYR A CA 1
ATOM 957 C C . TYR A 1 127 ? 11.256 -4.475 -1.358 1.00 95.12 127 TYR A C 1
ATOM 959 O O . TYR A 1 127 ? 10.421 -5.185 -0.801 1.00 95.12 127 TYR A O 1
ATOM 967 N N . SER A 1 128 ? 10.936 -3.683 -2.384 1.00 96.81 128 SER A N 1
ATOM 968 C CA . SER A 1 128 ? 9.619 -3.696 -3.010 1.00 96.81 128 SER A CA 1
ATOM 969 C C . SER A 1 128 ? 9.320 -5.101 -3.516 1.00 96.81 128 SER A C 1
ATOM 971 O O . SER A 1 128 ? 10.135 -5.707 -4.212 1.00 96.81 128 SER A O 1
ATOM 973 N N . CYS A 1 129 ? 8.155 -5.625 -3.147 1.00 95.69 129 CYS A N 1
ATOM 974 C CA . CYS A 1 129 ? 7.665 -6.861 -3.738 1.00 95.69 129 CYS A CA 1
ATOM 975 C C . CYS A 1 129 ? 7.227 -6.618 -5.191 1.00 95.69 129 CYS A C 1
ATOM 977 O O . CYS A 1 129 ? 7.274 -5.500 -5.715 1.00 95.69 129 CYS A O 1
ATOM 979 N N . TYR A 1 130 ? 6.796 -7.689 -5.845 1.00 95.50 130 TYR A N 1
ATOM 980 C CA . TYR A 1 130 ? 6.413 -7.674 -7.248 1.00 95.50 130 TYR A CA 1
ATOM 981 C C . TYR A 1 130 ? 4.909 -7.839 -7.403 1.00 95.50 130 TYR A C 1
ATOM 983 O O . TYR A 1 130 ? 4.299 -8.631 -6.683 1.00 95.50 130 TYR A O 1
ATOM 991 N N . SER A 1 131 ? 4.355 -7.150 -8.395 1.00 98.00 131 SER A N 1
ATOM 992 C CA . SER A 1 131 ? 3.046 -7.489 -8.948 1.00 98.00 131 SER A CA 1
ATOM 993 C C . SER A 1 131 ? 3.208 -8.001 -10.364 1.00 98.00 131 SER A C 1
ATOM 995 O O . SER A 1 131 ? 3.991 -7.442 -11.127 1.00 98.00 131 SER A O 1
ATOM 997 N N . ILE A 1 132 ? 2.508 -9.079 -10.702 1.00 96.75 132 ILE A N 1
ATOM 998 C CA . ILE A 1 132 ? 2.606 -9.747 -12.000 1.00 96.75 132 ILE A CA 1
ATOM 999 C C . ILE A 1 132 ? 1.226 -9.765 -12.640 1.00 96.75 132 ILE A C 1
ATOM 1001 O O . ILE A 1 132 ? 0.301 -10.339 -12.072 1.00 96.75 132 ILE A O 1
ATOM 1005 N N . VAL A 1 133 ? 1.077 -9.134 -13.801 1.00 95.56 133 VAL A N 1
ATOM 1006 C CA . VAL A 1 133 ? -0.176 -9.127 -14.564 1.00 95.56 133 VAL A CA 1
ATOM 1007 C C . VAL A 1 133 ? 0.140 -9.222 -16.047 1.00 95.56 133 VAL A C 1
ATOM 1009 O O . VAL A 1 133 ? 0.989 -8.483 -16.539 1.00 95.56 133 VAL A O 1
ATOM 1012 N N . ASP A 1 134 ? -0.518 -10.143 -16.749 1.00 90.62 134 ASP A N 1
ATOM 1013 C CA . ASP A 1 134 ? -0.501 -10.256 -18.215 1.00 90.62 134 ASP A CA 1
ATOM 1014 C C . ASP A 1 134 ? 0.920 -10.259 -18.813 1.00 90.62 134 ASP A C 1
ATOM 1016 O O . ASP A 1 134 ? 1.254 -9.536 -19.755 1.00 90.62 134 ASP A O 1
ATOM 1020 N N . GLY A 1 135 ? 1.804 -11.066 -18.221 1.00 91.12 135 GLY A N 1
ATOM 1021 C CA . GLY A 1 135 ? 3.186 -11.201 -18.684 1.00 91.12 135 GLY A CA 1
ATOM 1022 C C . GLY A 1 135 ? 4.115 -10.047 -18.282 1.00 91.12 135 GLY A C 1
ATOM 1023 O O . GLY A 1 135 ? 5.256 -9.979 -18.753 1.00 91.12 135 GLY A O 1
ATOM 1024 N N . LYS A 1 136 ? 3.661 -9.128 -17.425 1.00 96.38 136 LYS A N 1
ATOM 1025 C CA . LYS A 1 136 ? 4.437 -7.983 -16.937 1.00 96.38 136 LYS A CA 1
ATOM 1026 C C . LYS A 1 136 ? 4.657 -8.065 -15.438 1.00 96.38 136 LYS A C 1
ATOM 1028 O O . LYS A 1 136 ? 3.747 -8.407 -14.696 1.00 96.38 136 LYS A O 1
ATOM 1033 N N . LEU A 1 137 ? 5.864 -7.719 -15.009 1.00 97.75 137 LEU A N 1
ATOM 1034 C CA . LEU A 1 137 ? 6.248 -7.555 -13.615 1.00 97.75 137 LEU A CA 1
ATOM 1035 C C . LEU A 1 137 ? 6.410 -6.070 -13.307 1.00 97.75 137 LEU A C 1
ATOM 1037 O O . LEU A 1 137 ? 7.125 -5.366 -14.018 1.00 97.75 137 LEU A O 1
ATOM 1041 N N . TYR A 1 138 ? 5.806 -5.624 -12.211 1.00 98.69 138 TYR A N 1
ATOM 1042 C CA . TYR A 1 138 ? 5.888 -4.262 -11.701 1.00 98.69 138 TYR A CA 1
ATOM 1043 C C . TYR A 1 138 ? 6.593 -4.241 -10.350 1.00 98.69 138 TYR A C 1
ATOM 1045 O O . TYR A 1 138 ? 6.299 -5.057 -9.474 1.00 98.69 138 TYR A O 1
ATOM 1053 N N . THR A 1 139 ? 7.512 -3.296 -10.168 1.00 98.56 139 THR A N 1
ATOM 1054 C CA . THR A 1 139 ? 8.267 -3.130 -8.919 1.00 98.56 139 THR A CA 1
ATOM 1055 C C . THR A 1 139 ? 8.706 -1.683 -8.713 1.00 98.56 139 THR A C 1
ATOM 1057 O O . THR A 1 139 ? 8.569 -0.846 -9.610 1.00 98.56 139 THR A O 1
ATOM 1060 N N . LEU A 1 140 ? 9.243 -1.388 -7.531 1.00 98.62 140 LEU A N 1
ATOM 1061 C CA . LEU A 1 140 ? 9.888 -0.121 -7.218 1.00 98.62 140 LEU A CA 1
ATOM 1062 C C . LEU A 1 140 ? 11.353 -0.341 -6.848 1.00 98.62 140 LEU A C 1
ATOM 1064 O O . LEU A 1 140 ? 11.706 -1.321 -6.196 1.00 98.62 140 LEU A O 1
ATOM 1068 N N . GLY A 1 141 ? 12.187 0.646 -7.151 1.00 97.69 141 GLY A N 1
ATOM 1069 C CA . GLY A 1 141 ? 13.556 0.666 -6.662 1.00 97.69 141 GLY A CA 1
ATOM 1070 C C . GLY A 1 141 ? 14.234 2.010 -6.843 1.00 97.69 141 GLY A C 1
ATOM 1071 O O . GLY A 1 141 ? 13.841 2.835 -7.670 1.00 97.69 141 GLY A O 1
ATOM 1072 N N . THR A 1 142 ? 15.248 2.237 -6.023 1.00 96.75 142 THR A N 1
ATOM 1073 C CA . THR A 1 142 ? 15.998 3.487 -5.981 1.00 96.75 142 THR A CA 1
ATOM 1074 C C . THR A 1 142 ? 17.249 3.359 -6.838 1.00 96.75 142 THR A C 1
ATOM 1076 O O . THR A 1 142 ? 18.087 2.485 -6.607 1.00 96.75 142 THR A O 1
ATOM 1079 N N . ARG A 1 143 ? 17.387 4.232 -7.841 1.00 95.44 143 ARG A N 1
ATOM 1080 C CA . ARG A 1 143 ? 18.588 4.340 -8.683 1.00 95.44 143 ARG A CA 1
ATOM 1081 C C . ARG A 1 143 ? 19.233 5.698 -8.417 1.00 95.44 143 ARG A C 1
ATOM 1083 O O . ARG A 1 143 ? 18.653 6.738 -8.725 1.00 95.44 143 ARG A O 1
ATOM 1090 N N . GLY A 1 144 ? 20.429 5.697 -7.829 1.00 93.12 144 GLY A N 1
ATOM 1091 C CA . GLY A 1 144 ? 21.076 6.931 -7.382 1.00 93.12 144 GLY A CA 1
ATOM 1092 C C . GLY A 1 144 ? 20.281 7.601 -6.258 1.00 93.12 144 GLY A C 1
ATOM 1093 O O . GLY A 1 144 ? 20.118 7.014 -5.189 1.00 93.12 144 GLY A O 1
ATOM 1094 N N . SER A 1 145 ? 19.797 8.818 -6.509 1.00 94.50 145 SER A N 1
ATOM 1095 C CA . SER A 1 145 ? 19.008 9.628 -5.568 1.00 94.50 145 SER A CA 1
ATOM 1096 C C . SER A 1 145 ? 17.516 9.673 -5.903 1.00 94.50 145 SER A C 1
ATOM 1098 O O . SER A 1 145 ? 16.811 10.559 -5.426 1.00 94.50 145 SER A O 1
ATOM 1100 N N . ASP A 1 146 ? 17.036 8.775 -6.763 1.00 97.56 146 ASP A N 1
ATOM 1101 C CA . ASP A 1 146 ? 15.681 8.813 -7.303 1.00 97.56 146 ASP A CA 1
ATOM 1102 C C . ASP A 1 146 ? 14.975 7.467 -7.146 1.00 97.56 146 ASP A C 1
ATOM 1104 O O . ASP A 1 146 ? 15.541 6.408 -7.424 1.00 97.56 146 ASP A O 1
ATOM 1108 N N . LEU A 1 147 ? 13.707 7.530 -6.749 1.00 98.25 147 LEU A N 1
ATOM 1109 C CA . LEU A 1 147 ? 12.788 6.403 -6.715 1.00 98.25 147 LEU A CA 1
ATOM 1110 C C . LEU A 1 147 ? 12.153 6.207 -8.092 1.00 98.25 147 LEU A C 1
ATOM 1112 O O . LEU A 1 147 ? 11.560 7.138 -8.646 1.00 98.25 147 LEU A O 1
ATOM 1116 N N . TYR A 1 148 ? 12.173 4.974 -8.586 1.00 98.69 148 TYR A N 1
ATOM 1117 C CA . TYR A 1 148 ? 11.557 4.585 -9.847 1.00 98.69 148 TYR A CA 1
ATOM 1118 C C . TYR A 1 148 ? 10.511 3.493 -9.649 1.00 98.69 148 TYR A C 1
ATOM 1120 O O . TYR A 1 148 ? 10.724 2.568 -8.870 1.00 98.69 148 TYR A O 1
ATOM 1128 N N . ALA A 1 149 ? 9.412 3.586 -10.398 1.00 98.75 149 ALA A N 1
ATOM 1129 C CA . ALA A 1 149 ? 8.552 2.450 -10.709 1.00 98.75 149 ALA A CA 1
ATOM 1130 C C . ALA A 1 149 ? 9.012 1.852 -12.039 1.00 98.75 149 ALA A C 1
ATOM 1132 O O . ALA A 1 149 ? 9.393 2.591 -12.951 1.00 98.75 149 ALA A O 1
ATOM 1133 N N . MET A 1 150 ? 8.982 0.532 -12.146 1.00 98.69 150 MET A N 1
ATOM 1134 C CA . MET A 1 150 ? 9.498 -0.205 -13.296 1.00 98.69 150 MET A CA 1
ATOM 1135 C C . MET A 1 150 ? 8.483 -1.240 -13.764 1.00 98.69 150 MET A C 1
ATOM 1137 O O . MET A 1 150 ? 7.779 -1.828 -12.943 1.00 98.69 150 MET A O 1
ATOM 1141 N N . CYS A 1 151 ? 8.468 -1.483 -15.072 1.00 98.56 151 CYS A N 1
ATOM 1142 C CA . CYS A 1 151 ? 7.768 -2.591 -15.704 1.00 98.56 151 CYS A CA 1
ATOM 1143 C C . CYS A 1 151 ? 8.758 -3.424 -16.513 1.00 98.56 151 CYS A C 1
ATOM 1145 O O . CYS A 1 151 ? 9.523 -2.888 -17.317 1.00 98.56 151 CYS A O 1
ATOM 1147 N N . VAL A 1 152 ? 8.727 -4.734 -16.305 1.00 98.06 152 VAL A N 1
ATOM 1148 C CA . VAL A 1 152 ? 9.626 -5.707 -16.925 1.00 98.06 152 VAL A CA 1
ATOM 1149 C C . VAL A 1 152 ? 8.797 -6.815 -17.565 1.00 98.06 152 VAL A C 1
ATOM 1151 O O . VAL A 1 152 ? 7.783 -7.243 -17.018 1.00 98.06 152 VAL A O 1
ATOM 1154 N N . ASN A 1 153 ? 9.206 -7.293 -18.735 1.00 95.38 153 ASN A N 1
ATOM 1155 C CA . ASN A 1 153 ? 8.596 -8.451 -19.374 1.00 95.38 153 ASN A CA 1
ATOM 1156 C C . ASN A 1 153 ? 9.036 -9.742 -18.665 1.00 95.38 153 ASN A C 1
ATOM 1158 O O . ASN A 1 153 ? 10.231 -10.015 -18.572 1.00 95.38 153 ASN A O 1
ATOM 1162 N N . ILE A 1 154 ? 8.094 -10.561 -18.186 1.00 93.31 154 ILE A N 1
ATOM 1163 C CA . ILE A 1 154 ? 8.440 -11.791 -17.452 1.00 93.31 154 ILE A CA 1
ATOM 1164 C C . ILE A 1 154 ? 9.039 -12.875 -18.352 1.00 93.31 154 ILE A C 1
ATOM 1166 O O . ILE A 1 154 ? 9.684 -13.794 -17.848 1.00 93.31 154 ILE A O 1
ATOM 1170 N N . ALA A 1 155 ? 8.825 -12.793 -19.669 1.00 90.88 155 ALA A N 1
ATOM 1171 C CA . ALA A 1 155 ? 9.310 -13.797 -20.610 1.00 90.88 155 ALA A CA 1
ATOM 1172 C C . ALA A 1 155 ? 10.845 -13.808 -20.712 1.00 90.88 155 ALA A C 1
ATOM 1174 O O . ALA A 1 155 ? 11.448 -14.869 -20.866 1.00 90.88 155 ALA A O 1
ATOM 1175 N N . ASP A 1 156 ? 11.476 -12.637 -20.619 1.00 90.75 156 ASP A N 1
ATOM 1176 C CA . ASP A 1 156 ? 12.908 -12.463 -20.889 1.00 90.75 156 ASP A CA 1
ATOM 1177 C C . ASP A 1 156 ? 13.626 -11.481 -19.947 1.00 90.75 156 ASP A C 1
ATOM 1179 O O . ASP A 1 156 ? 14.848 -11.343 -20.023 1.00 90.75 156 ASP A O 1
ATOM 1183 N N . GLY A 1 157 ? 12.904 -10.820 -19.040 1.00 93.62 157 GLY A N 1
ATOM 1184 C CA . GLY A 1 157 ? 13.468 -9.846 -18.109 1.00 93.62 157 GLY A CA 1
ATOM 1185 C C . GLY A 1 157 ? 13.780 -8.486 -18.742 1.00 93.62 157 GLY A C 1
ATOM 1186 O O . GLY A 1 157 ? 14.505 -7.695 -18.135 1.00 93.62 157 GLY A O 1
ATOM 1187 N N . THR A 1 158 ? 13.274 -8.198 -19.946 1.00 95.31 158 THR A N 1
ATOM 1188 C CA . THR A 1 158 ? 13.496 -6.909 -20.621 1.00 95.31 158 THR A CA 1
ATOM 1189 C C . THR A 1 158 ? 12.688 -5.775 -19.986 1.00 95.31 158 THR A C 1
ATOM 1191 O O . THR A 1 158 ? 11.503 -5.926 -19.684 1.00 95.31 158 THR A O 1
ATOM 1194 N N . GLU A 1 159 ? 13.323 -4.617 -19.779 1.00 96.88 159 GLU A N 1
ATOM 1195 C CA . GLU A 1 159 ? 12.644 -3.405 -19.301 1.00 96.88 159 GLU A CA 1
ATOM 1196 C C . GLU A 1 159 ? 11.663 -2.903 -20.371 1.00 96.88 159 GLU A C 1
ATOM 1198 O O . GLU A 1 159 ? 12.035 -2.706 -21.527 1.00 96.88 159 GLU A O 1
ATOM 1203 N N . VAL A 1 160 ? 10.405 -2.701 -19.980 1.00 97.44 160 VAL A N 1
ATOM 1204 C CA . VAL A 1 160 ? 9.357 -2.121 -20.833 1.00 97.44 160 VAL A CA 1
ATOM 1205 C C . VAL A 1 160 ? 9.325 -0.610 -20.646 1.00 97.44 160 VAL A C 1
ATOM 1207 O O . VAL A 1 160 ? 9.341 0.142 -21.616 1.00 97.44 160 VAL A O 1
ATOM 1210 N N . TRP A 1 161 ? 9.293 -0.169 -19.390 1.00 98.56 161 TRP A N 1
ATOM 1211 C CA . TRP A 1 161 ? 9.406 1.235 -19.024 1.00 98.56 161 TRP A CA 1
ATOM 1212 C C . TRP A 1 161 ? 9.959 1.386 -17.609 1.00 98.56 161 TRP A C 1
ATOM 1214 O O . TRP A 1 161 ? 9.838 0.497 -16.761 1.00 98.56 161 TRP A O 1
ATOM 1224 N N . VAL A 1 162 ? 10.522 2.563 -17.352 1.00 98.44 162 VAL A N 1
ATOM 1225 C CA . VAL A 1 162 ? 10.969 3.007 -16.036 1.00 98.44 162 VAL A CA 1
ATOM 1226 C C . VAL A 1 162 ? 10.595 4.471 -15.840 1.00 98.44 162 VAL A C 1
ATOM 1228 O O . VAL A 1 162 ? 10.874 5.320 -16.687 1.00 98.44 162 VAL A O 1
ATOM 1231 N N . SER A 1 163 ? 9.967 4.776 -14.707 1.00 98.75 163 SER A N 1
ATOM 1232 C CA . SER A 1 163 ? 9.378 6.089 -14.455 1.00 98.75 163 SER A CA 1
ATOM 1233 C C . SER A 1 163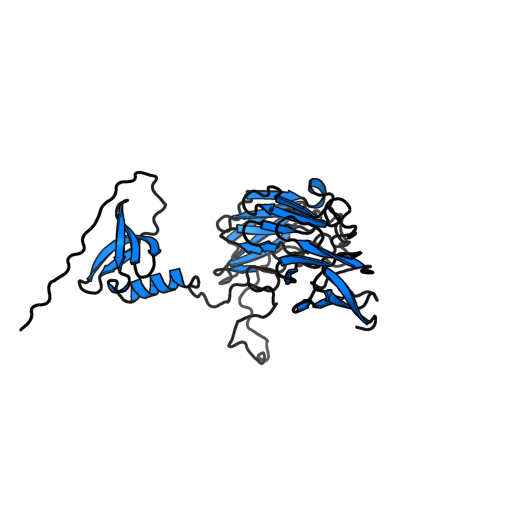 ? 9.777 6.630 -13.098 1.00 98.75 163 SER A C 1
ATOM 1235 O O . SER A 1 163 ? 9.537 6.005 -12.065 1.00 98.75 163 SER A O 1
ATOM 1237 N N . LYS A 1 164 ? 10.363 7.832 -13.094 1.00 98.56 164 LYS A N 1
ATOM 1238 C CA . LYS A 1 164 ? 10.742 8.536 -11.865 1.00 98.56 164 LYS A CA 1
ATOM 1239 C C . LYS A 1 164 ? 9.494 8.937 -11.069 1.00 98.56 164 LYS A C 1
ATOM 1241 O O . LYS A 1 164 ? 8.656 9.728 -11.518 1.00 98.56 164 LYS A O 1
ATOM 1246 N N . ILE A 1 165 ? 9.392 8.432 -9.844 1.00 98.69 165 ILE A N 1
ATOM 1247 C CA . ILE A 1 165 ? 8.283 8.699 -8.922 1.00 98.69 165 ILE A CA 1
ATOM 1248 C C . ILE A 1 165 ? 8.597 9.894 -8.032 1.00 98.69 165 ILE A C 1
ATOM 1250 O O . ILE A 1 165 ? 7.806 10.832 -7.950 1.00 98.69 165 ILE A O 1
ATOM 1254 N N . SER A 1 166 ? 9.760 9.910 -7.403 1.00 98.06 166 SER A N 1
ATOM 1255 C CA . SER A 1 166 ? 10.205 11.026 -6.572 1.00 98.06 166 SER A CA 1
ATOM 1256 C C . SER A 1 166 ? 11.706 10.955 -6.371 1.00 98.06 166 SER A C 1
ATOM 1258 O O . SER A 1 166 ? 12.360 10.026 -6.837 1.00 98.06 166 SER A O 1
ATOM 1260 N N . GLU A 1 167 ? 12.245 11.925 -5.649 1.00 96.69 167 GLU A N 1
ATOM 1261 C CA . GLU A 1 167 ? 13.567 11.781 -5.059 1.00 96.69 167 GLU A CA 1
ATOM 1262 C C . GLU A 1 167 ? 13.518 10.742 -3.929 1.00 96.69 167 GLU A C 1
ATOM 1264 O O . GLU A 1 167 ? 12.536 10.631 -3.186 1.00 96.69 167 GLU A O 1
ATOM 1269 N N . ASP A 1 168 ? 14.596 9.981 -3.822 1.00 94.31 168 ASP A N 1
ATOM 1270 C CA . ASP A 1 168 ? 14.954 9.131 -2.698 1.00 94.31 168 ASP A CA 1
ATOM 1271 C C . ASP A 1 168 ? 16.474 9.209 -2.543 1.00 94.31 168 ASP A C 1
ATOM 1273 O O . ASP A 1 168 ? 17.220 8.313 -2.926 1.00 94.31 168 ASP A O 1
ATOM 1277 N N . ASP A 1 169 ? 16.934 10.329 -1.985 1.00 89.06 169 ASP A N 1
ATOM 1278 C CA . ASP A 1 169 ? 18.328 10.571 -1.581 1.00 89.06 169 ASP A CA 1
ATOM 1279 C C . ASP A 1 169 ? 18.822 9.629 -0.467 1.00 89.06 169 ASP A C 1
ATOM 1281 O O . ASP A 1 169 ? 19.924 9.811 0.055 1.00 89.06 169 ASP A O 1
ATOM 1285 N N . GLN A 1 170 ? 17.999 8.641 -0.092 1.00 83.75 170 GLN A N 1
ATOM 1286 C CA . GLN A 1 170 ? 18.302 7.616 0.891 1.00 83.75 170 GLN A CA 1
ATOM 1287 C C . GLN A 1 170 ? 18.464 8.162 2.323 1.00 83.75 170 GLN A C 1
ATOM 1289 O O . GLN A 1 170 ? 18.998 7.476 3.196 1.00 83.75 170 GLN A O 1
ATOM 1294 N N . GLN A 1 171 ? 17.955 9.375 2.578 1.00 84.88 171 GLN A N 1
ATOM 1295 C CA . GLN A 1 171 ? 17.900 10.036 3.884 1.00 84.88 171 GLN A CA 1
ATOM 1296 C C . GLN A 1 171 ? 16.475 10.091 4.449 1.00 84.88 171 GLN A C 1
ATOM 1298 O O . GLN A 1 171 ? 15.481 9.960 3.736 1.00 84.88 171 GLN A O 1
ATOM 1303 N N . GLY A 1 172 ? 16.362 10.349 5.755 1.00 80.62 172 GLY A N 1
ATOM 1304 C CA . GLY A 1 172 ? 15.071 10.553 6.428 1.00 80.62 172 GLY A CA 1
ATOM 1305 C C . GLY A 1 172 ? 14.348 9.268 6.848 1.00 80.62 172 GLY A C 1
ATOM 1306 O O . GLY A 1 172 ? 13.241 9.346 7.371 1.00 80.62 172 GLY A O 1
ATOM 1307 N N . TYR A 1 173 ? 14.975 8.104 6.664 1.00 83.06 173 TYR A N 1
ATOM 1308 C CA . TYR A 1 173 ? 14.559 6.819 7.228 1.00 83.06 173 TYR A CA 1
ATOM 1309 C C . TYR A 1 173 ? 15.789 5.948 7.546 1.00 83.06 173 TYR A C 1
ATOM 1311 O O . TYR A 1 173 ? 16.895 6.196 7.065 1.00 83.06 173 TYR A O 1
ATOM 1319 N N . SER A 1 174 ? 15.619 4.946 8.410 1.00 78.50 174 SER A N 1
ATOM 1320 C CA . SER A 1 174 ? 16.655 4.034 8.891 1.00 78.50 174 SER A CA 1
ATOM 1321 C C . SER A 1 174 ? 17.225 3.182 7.756 1.00 78.50 174 SER A C 1
ATOM 1323 O O . SER A 1 174 ? 16.708 2.136 7.381 1.00 78.50 174 SER A O 1
ATOM 1325 N N . ALA A 1 175 ? 18.349 3.664 7.250 1.00 64.12 175 ALA A N 1
ATOM 1326 C CA . ALA A 1 175 ? 19.167 3.138 6.168 1.00 64.12 175 ALA A CA 1
ATOM 1327 C C . ALA A 1 175 ? 20.026 1.906 6.499 1.00 64.12 175 ALA A C 1
ATOM 1329 O O . ALA A 1 175 ? 20.410 1.150 5.609 1.00 64.12 175 ALA A O 1
ATOM 1330 N N . GLY A 1 176 ? 20.372 1.716 7.778 1.00 68.81 176 GLY A N 1
ATOM 1331 C CA . GLY A 1 176 ? 21.419 0.771 8.201 1.00 68.81 176 GLY A CA 1
ATOM 1332 C C . GLY A 1 176 ? 21.122 -0.706 7.916 1.00 68.81 176 GLY A C 1
ATOM 1333 O O . GLY A 1 176 ? 22.023 -1.531 8.001 1.00 68.81 176 GLY A O 1
ATOM 1334 N N . TRP A 1 177 ? 19.878 -1.025 7.550 1.00 70.88 177 TRP A N 1
ATOM 1335 C CA . TRP A 1 177 ? 19.414 -2.363 7.172 1.00 70.88 177 TRP A CA 1
ATOM 1336 C C . TRP A 1 177 ? 18.896 -2.402 5.726 1.00 70.88 177 TRP A C 1
ATOM 1338 O O . TRP A 1 177 ? 18.036 -3.214 5.404 1.00 70.88 177 TRP A O 1
ATOM 1348 N N . GLY A 1 178 ? 19.395 -1.495 4.879 1.00 75.19 178 GLY A N 1
ATOM 1349 C CA . GLY A 1 178 ? 19.076 -1.370 3.459 1.00 75.19 178 GLY A CA 1
ATOM 1350 C C . GLY A 1 178 ? 18.160 -0.188 3.133 1.00 75.19 178 GLY A C 1
ATOM 1351 O O . GLY A 1 178 ? 17.310 0.217 3.929 1.00 75.19 178 GLY A O 1
ATOM 1352 N N . HIS A 1 179 ? 18.334 0.371 1.938 1.00 86.62 179 HIS A N 1
ATOM 1353 C CA . HIS A 1 179 ? 17.602 1.546 1.460 1.00 86.62 179 HIS A CA 1
ATOM 1354 C C . HIS A 1 179 ? 16.509 1.194 0.455 1.00 86.62 179 HIS A C 1
ATOM 1356 O O . HIS A 1 179 ? 16.430 0.061 -0.017 1.00 86.62 179 HIS A O 1
ATOM 1362 N N . GLY A 1 180 ? 15.698 2.196 0.115 1.00 93.50 180 GLY A N 1
ATOM 1363 C CA . GLY A 1 180 ? 14.752 2.125 -0.983 1.00 93.50 180 GLY A CA 1
ATOM 1364 C C . GLY A 1 180 ? 13.325 1.749 -0.575 1.00 93.50 180 GLY A C 1
ATOM 1365 O O . GLY A 1 180 ? 13.002 1.633 0.613 1.00 93.50 180 GLY A O 1
ATOM 1366 N N . PRO A 1 181 ? 12.445 1.596 -1.574 1.00 96.12 181 PRO A N 1
ATOM 1367 C CA . PRO A 1 181 ? 11.030 1.296 -1.396 1.00 96.12 181 PRO A CA 1
ATOM 1368 C C . PRO A 1 181 ? 10.811 -0.119 -0.870 1.00 96.12 181 PRO A C 1
ATOM 1370 O O . PRO A 1 181 ? 11.619 -1.014 -1.099 1.00 96.12 181 PRO A O 1
ATOM 1373 N N . ARG A 1 182 ? 9.689 -0.316 -0.176 1.00 95.88 182 ARG A N 1
ATOM 1374 C CA . ARG A 1 182 ? 9.316 -1.594 0.458 1.00 95.88 182 ARG A CA 1
ATOM 1375 C C . ARG A 1 182 ? 7.884 -2.036 0.144 1.00 95.88 182 ARG A C 1
ATOM 1377 O O . ARG A 1 182 ? 7.535 -3.179 0.409 1.00 95.88 182 ARG A O 1
ATOM 1384 N N . SER A 1 183 ? 7.069 -1.141 -0.412 1.00 97.44 183 SER A N 1
ATOM 1385 C CA . SER A 1 183 ? 5.684 -1.430 -0.785 1.00 97.44 183 SER A CA 1
ATOM 1386 C C . SER A 1 183 ? 5.612 -2.358 -1.996 1.00 97.44 183 SER A C 1
ATOM 1388 O O . SER A 1 183 ? 6.544 -2.433 -2.799 1.00 97.44 183 SER A O 1
ATOM 1390 N N . THR A 1 184 ? 4.486 -3.044 -2.147 1.00 98.62 184 THR A N 1
ATOM 1391 C CA . THR A 1 184 ? 4.135 -3.763 -3.377 1.00 98.62 184 THR A CA 1
ATOM 1392 C C . THR A 1 184 ? 3.315 -2.827 -4.259 1.00 98.62 184 THR A C 1
ATOM 1394 O O . THR A 1 184 ? 2.353 -2.242 -3.751 1.00 98.62 184 THR A O 1
ATOM 1397 N N . PRO A 1 185 ? 3.644 -2.668 -5.552 1.00 98.69 185 PRO A N 1
ATOM 1398 C CA . PRO A 1 185 ? 2.756 -1.992 -6.491 1.00 98.69 185 PRO A CA 1
ATOM 1399 C C . PRO A 1 185 ? 1.401 -2.699 -6.567 1.00 98.69 185 PRO A C 1
ATOM 1401 O O . PRO A 1 185 ? 1.354 -3.921 -6.512 1.00 98.69 185 PRO A O 1
ATOM 1404 N N . THR A 1 186 ? 0.308 -1.972 -6.752 1.00 98.88 186 THR A N 1
ATOM 1405 C CA . THR A 1 186 ? -1.014 -2.579 -6.977 1.00 98.88 186 THR A CA 1
ATOM 1406 C C . THR A 1 186 ? -1.470 -2.281 -8.394 1.00 98.88 186 THR A C 1
ATOM 1408 O O . THR A 1 186 ? -1.511 -1.118 -8.784 1.00 98.88 186 THR A O 1
ATOM 1411 N N . TYR A 1 187 ? -1.789 -3.319 -9.161 1.00 98.69 187 TYR A N 1
ATOM 1412 C CA . TYR A 1 187 ? -2.412 -3.217 -10.477 1.00 98.69 187 TYR A CA 1
ATOM 1413 C C . TYR A 1 187 ? -3.931 -3.182 -10.342 1.00 98.69 187 TYR A C 1
ATOM 1415 O O . TYR A 1 187 ? -4.502 -4.015 -9.638 1.00 98.69 187 TYR A O 1
ATOM 1423 N N . ASP A 1 188 ? -4.578 -2.275 -11.068 1.00 97.88 188 ASP A N 1
ATOM 1424 C CA . ASP A 1 188 ? -6.024 -2.292 -11.280 1.00 97.88 188 ASP A CA 1
ATOM 1425 C C . ASP A 1 188 ? -6.392 -1.534 -12.566 1.00 97.88 188 ASP A C 1
ATOM 1427 O O . ASP A 1 188 ? -5.924 -0.419 -12.784 1.00 97.88 188 ASP A O 1
ATOM 1431 N N . ASP A 1 189 ? -7.224 -2.143 -13.418 1.00 94.06 189 ASP A N 1
ATOM 1432 C CA . ASP A 1 189 ? -7.852 -1.512 -14.597 1.00 94.06 189 ASP A CA 1
ATOM 1433 C C . ASP A 1 189 ? -6.898 -0.656 -15.463 1.00 94.06 189 ASP A C 1
ATOM 1435 O O . ASP A 1 189 ? -7.155 0.517 -15.727 1.00 94.06 189 ASP A O 1
ATOM 1439 N N . GLY A 1 190 ? -5.744 -1.205 -15.864 1.00 95.44 190 GLY A N 1
ATOM 1440 C CA . GLY A 1 190 ? -4.766 -0.491 -16.699 1.00 95.44 190 GLY A CA 1
ATOM 1441 C C . GLY A 1 190 ? -3.921 0.557 -15.961 1.00 95.44 190 GLY A C 1
ATOM 1442 O O . GLY A 1 190 ? -3.181 1.307 -16.604 1.00 95.44 190 GLY A O 1
ATOM 1443 N N . HIS A 1 191 ? -3.981 0.585 -14.630 1.00 98.69 191 HIS A N 1
ATOM 1444 C CA . HIS A 1 191 ? -3.211 1.481 -13.775 1.00 98.69 191 HIS A CA 1
ATOM 1445 C C . HIS A 1 191 ? -2.353 0.708 -12.770 1.00 98.69 191 HIS A C 1
ATOM 1447 O O . HIS A 1 191 ? -2.676 -0.407 -12.362 1.00 98.69 191 HIS A O 1
ATOM 1453 N N . ILE A 1 192 ? -1.250 1.328 -12.354 1.00 98.81 192 ILE A N 1
ATOM 1454 C CA . ILE A 1 192 ? -0.362 0.853 -11.293 1.00 98.81 192 ILE A CA 1
ATOM 1455 C C . ILE A 1 192 ? -0.255 1.924 -10.211 1.00 98.81 192 ILE A C 1
ATOM 1457 O O . ILE A 1 192 ? 0.079 3.078 -10.486 1.00 98.81 192 ILE A O 1
ATOM 1461 N N . TYR A 1 193 ? -0.487 1.512 -8.970 1.00 98.94 193 TYR A N 1
ATOM 1462 C CA . TYR A 1 193 ? -0.436 2.347 -7.777 1.00 98.94 193 TYR A CA 1
ATOM 1463 C C . TYR A 1 193 ? 0.791 1.999 -6.948 1.00 98.94 193 TYR A C 1
ATOM 1465 O O . TYR A 1 193 ? 1.008 0.838 -6.606 1.00 98.94 193 TYR A O 1
ATOM 1473 N N . VAL A 1 194 ? 1.596 3.002 -6.609 1.00 98.88 194 VAL A N 1
ATOM 1474 C CA . VAL A 1 194 ? 2.878 2.804 -5.922 1.00 98.88 194 VAL A CA 1
ATOM 1475 C C . VAL A 1 194 ? 3.053 3.760 -4.758 1.00 98.88 194 VAL A C 1
ATOM 1477 O O . VAL A 1 194 ? 2.646 4.916 -4.844 1.00 98.88 194 VAL A O 1
ATOM 1480 N N . LEU A 1 195 ? 3.713 3.289 -3.696 1.00 98.81 195 LEU A N 1
ATOM 1481 C CA . LEU A 1 195 ? 4.026 4.089 -2.514 1.00 98.81 195 LEU A CA 1
ATOM 1482 C C . LEU A 1 195 ? 5.529 4.070 -2.208 1.00 98.81 195 LEU A C 1
ATOM 1484 O O . LEU A 1 195 ? 6.104 3.030 -1.890 1.00 98.81 195 LEU A O 1
ATOM 1488 N N . GLY A 1 196 ? 6.170 5.232 -2.293 1.00 97.81 196 GLY A N 1
ATOM 1489 C CA . GLY A 1 196 ? 7.581 5.408 -1.953 1.00 97.81 196 GLY A CA 1
ATOM 1490 C C . GLY A 1 196 ? 7.845 5.508 -0.444 1.00 97.81 196 GLY A C 1
ATOM 1491 O O . GLY A 1 196 ? 6.949 5.881 0.316 1.00 97.81 196 GLY A O 1
ATOM 1492 N N . PRO A 1 197 ? 9.097 5.291 0.007 1.00 96.06 197 PRO A N 1
ATOM 1493 C CA . PRO A 1 197 ? 9.446 5.284 1.431 1.00 96.06 197 PRO A CA 1
ATOM 1494 C C . PRO A 1 197 ? 9.226 6.646 2.109 1.00 96.06 197 PRO A C 1
ATOM 1496 O O . PRO A 1 197 ? 8.949 6.702 3.304 1.00 96.06 197 PRO A O 1
ATOM 1499 N N . LYS A 1 198 ? 9.277 7.745 1.343 1.00 96.19 198 LYS A N 1
ATOM 1500 C CA . LYS A 1 198 ? 9.000 9.118 1.805 1.00 96.19 198 LYS A CA 1
ATOM 1501 C C . LYS A 1 198 ? 7.534 9.552 1.640 1.00 96.19 198 LYS A C 1
ATOM 1503 O O . LYS A 1 198 ? 7.223 10.739 1.711 1.00 96.19 198 LYS A O 1
ATOM 1508 N N . GLY A 1 199 ? 6.632 8.604 1.389 1.00 97.62 199 GLY A N 1
ATOM 1509 C CA . GLY A 1 199 ? 5.191 8.848 1.342 1.00 97.62 199 GLY A CA 1
ATOM 1510 C C . GLY A 1 199 ? 4.660 9.321 -0.009 1.00 97.62 199 GLY A C 1
ATOM 1511 O O . GLY A 1 199 ? 3.494 9.685 -0.081 1.00 97.62 199 GLY A O 1
ATOM 1512 N N . THR A 1 200 ? 5.462 9.333 -1.079 1.00 98.69 200 THR A N 1
ATOM 1513 C CA . THR A 1 200 ? 4.948 9.631 -2.426 1.00 98.69 200 THR A CA 1
ATOM 1514 C C . THR A 1 200 ? 4.051 8.490 -2.898 1.00 98.69 200 THR A C 1
ATOM 1516 O O . THR A 1 200 ? 4.554 7.411 -3.208 1.00 98.69 200 THR A O 1
ATOM 1519 N N . LEU A 1 201 ? 2.748 8.742 -2.979 1.00 98.94 201 LEU A N 1
ATOM 1520 C CA . LEU A 1 201 ? 1.765 7.882 -3.629 1.00 98.94 201 LEU A CA 1
ATOM 1521 C C . LEU A 1 201 ? 1.600 8.342 -5.080 1.00 98.94 201 LEU A C 1
ATOM 1523 O O . LEU A 1 201 ? 1.396 9.532 -5.328 1.00 98.94 201 LEU A O 1
ATOM 1527 N N . ALA A 1 202 ? 1.668 7.424 -6.038 1.00 98.94 202 ALA A N 1
ATOM 1528 C CA . ALA A 1 202 ? 1.481 7.744 -7.450 1.00 98.94 202 ALA A CA 1
ATOM 1529 C C . ALA A 1 202 ? 0.599 6.714 -8.154 1.00 98.94 202 ALA A C 1
ATOM 1531 O O . ALA A 1 202 ? 0.662 5.528 -7.835 1.00 98.94 202 ALA A O 1
ATOM 1532 N N . CYS A 1 203 ? -0.162 7.184 -9.142 1.00 98.88 203 CYS A N 1
ATOM 1533 C CA . CYS A 1 203 ? -0.837 6.360 -10.141 1.00 98.88 203 CYS A CA 1
ATOM 1534 C C . CYS A 1 203 ? -0.144 6.525 -11.488 1.00 98.88 203 CYS A C 1
ATOM 1536 O O . CYS A 1 203 ? 0.212 7.644 -11.879 1.00 98.88 203 CYS A O 1
ATOM 1538 N N . LEU A 1 204 ? 0.055 5.411 -12.182 1.00 98.81 204 LEU A N 1
ATOM 1539 C CA . LEU A 1 204 ? 0.696 5.351 -13.482 1.00 98.81 204 LEU A CA 1
ATOM 1540 C C . LEU A 1 204 ? -0.151 4.531 -14.448 1.00 98.81 204 LEU A C 1
ATOM 1542 O O . LEU A 1 204 ? -0.655 3.478 -14.072 1.00 98.81 204 LEU A O 1
ATOM 1546 N N . SER A 1 205 ? -0.221 4.961 -15.703 1.00 98.38 205 SER A N 1
ATOM 1547 C CA . SER A 1 205 ? -0.729 4.110 -16.785 1.00 98.38 205 SER A CA 1
ATOM 1548 C C . SER A 1 205 ? 0.181 2.895 -16.990 1.00 98.38 205 SER A C 1
ATOM 1550 O O . SER A 1 205 ? 1.409 3.016 -17.012 1.00 98.38 205 SER A O 1
ATOM 1552 N N . VAL A 1 206 ? -0.414 1.721 -17.185 1.00 96.00 206 VAL A N 1
ATOM 1553 C CA . VAL A 1 206 ? 0.314 0.464 -17.414 1.00 96.00 206 VAL A CA 1
ATOM 1554 C C . VAL A 1 206 ? 1.056 0.457 -18.747 1.00 96.00 206 VAL A C 1
ATOM 1556 O O . VAL A 1 206 ? 2.169 -0.063 -18.817 1.00 96.00 206 VAL A O 1
ATOM 1559 N N . GLU A 1 207 ? 0.462 1.035 -19.792 1.00 94.00 207 GLU A N 1
ATOM 1560 C CA . GLU A 1 207 ? 1.006 1.000 -21.154 1.00 94.00 207 GLU A CA 1
ATOM 1561 C C . GLU A 1 207 ? 2.347 1.738 -21.252 1.00 94.00 207 GLU A C 1
ATOM 1563 O O . GLU A 1 207 ? 3.330 1.194 -21.752 1.00 94.00 207 GLU A O 1
ATOM 1568 N N . ALA A 1 208 ? 2.397 2.969 -20.738 1.00 93.94 208 ALA A N 1
ATOM 1569 C CA . ALA A 1 208 ? 3.539 3.862 -20.918 1.00 93.94 208 ALA A CA 1
ATOM 1570 C C . ALA A 1 208 ? 4.343 4.111 -19.635 1.00 93.94 208 ALA A C 1
ATOM 1572 O O . ALA A 1 208 ? 5.345 4.824 -19.674 1.00 93.94 208 ALA A O 1
ATOM 1573 N N . GLY A 1 209 ? 3.874 3.632 -18.478 1.00 98.06 209 GLY A N 1
ATOM 1574 C CA . GLY A 1 209 ? 4.435 4.030 -17.187 1.00 98.06 209 GLY A CA 1
ATOM 1575 C C . GLY A 1 209 ? 4.276 5.526 -16.930 1.00 98.06 209 GLY A C 1
ATOM 1576 O O . GLY A 1 209 ? 5.046 6.119 -16.176 1.00 98.06 209 GLY A O 1
ATOM 1577 N N . LYS A 1 210 ? 3.331 6.202 -17.586 1.00 98.56 210 LYS A N 1
ATOM 1578 C CA . LYS A 1 210 ? 3.160 7.645 -17.418 1.00 98.56 210 LYS A CA 1
ATOM 1579 C C . LYS A 1 210 ? 2.473 7.909 -16.086 1.00 98.56 210 LYS A C 1
ATOM 1581 O O . LYS A 1 210 ? 1.366 7.425 -15.881 1.00 98.56 210 LYS A O 1
ATOM 1586 N N . VAL A 1 211 ? 3.100 8.716 -15.231 1.00 98.81 211 VAL A N 1
ATOM 1587 C CA . VAL A 1 211 ? 2.472 9.237 -14.009 1.00 98.81 211 VAL A CA 1
ATOM 1588 C C . VAL A 1 211 ? 1.262 10.088 -14.383 1.00 98.81 211 VAL A C 1
ATOM 1590 O O . VAL A 1 211 ? 1.393 11.070 -15.115 1.00 98.81 211 VAL A O 1
ATOM 1593 N N . GLU A 1 212 ? 0.106 9.739 -13.835 1.00 98.69 212 GLU A N 1
ATOM 1594 C CA . GLU A 1 212 ? -1.152 10.448 -14.067 1.00 98.69 212 GLU A CA 1
ATOM 1595 C C . GLU A 1 212 ? -1.484 11.404 -12.928 1.00 98.69 212 GLU A C 1
ATOM 1597 O O . GLU A 1 212 ? -1.896 12.538 -13.163 1.00 98.69 212 GLU A O 1
ATOM 1602 N N . TRP A 1 213 ? -1.232 10.979 -11.691 1.00 98.88 213 TRP A N 1
ATOM 1603 C CA . TRP A 1 213 ? -1.349 11.829 -10.514 1.00 98.88 213 TRP A CA 1
ATOM 1604 C C . TRP A 1 213 ? -0.386 11.387 -9.408 1.00 98.88 213 TRP A C 1
ATOM 1606 O O . TRP A 1 213 ? 0.093 10.249 -9.381 1.00 98.88 213 TRP A O 1
ATOM 1616 N N . LYS A 1 214 ? -0.092 12.317 -8.490 1.00 98.81 214 LYS A N 1
ATOM 1617 C CA . LYS A 1 214 ? 0.720 12.094 -7.286 1.00 98.81 214 LYS A CA 1
ATOM 1618 C C . LYS A 1 214 ? 0.084 12.752 -6.064 1.00 98.81 214 LYS A C 1
ATOM 1620 O O . LYS A 1 214 ? -0.553 13.799 -6.179 1.00 98.81 214 LYS A O 1
ATOM 1625 N N . LYS A 1 215 ? 0.313 12.141 -4.905 1.00 98.81 215 LYS A N 1
ATOM 1626 C CA . LYS A 1 215 ? 0.034 12.660 -3.562 1.00 98.81 215 LYS A CA 1
ATOM 1627 C C . LYS A 1 215 ? 1.211 12.356 -2.648 1.00 98.81 215 LYS A C 1
ATOM 1629 O O . LYS A 1 215 ? 2.037 11.498 -2.966 1.00 98.81 215 LYS A O 1
ATOM 1634 N N . ASN A 1 216 ? 1.294 13.037 -1.515 1.00 98.62 216 ASN A N 1
ATOM 1635 C CA . ASN A 1 216 ? 2.276 12.714 -0.493 1.00 98.62 216 ASN A CA 1
ATOM 1636 C C . ASN A 1 216 ? 1.618 12.559 0.880 1.00 98.62 216 ASN A C 1
ATOM 1638 O O . ASN A 1 216 ? 0.996 13.483 1.395 1.00 98.62 216 ASN A O 1
ATOM 1642 N N . LEU A 1 217 ? 1.788 11.379 1.481 1.00 98.50 217 LEU A N 1
ATOM 1643 C CA . LEU A 1 217 ? 1.149 11.011 2.745 1.00 98.50 217 LEU A CA 1
ATOM 1644 C C . LEU A 1 217 ? 1.518 11.962 3.894 1.00 98.50 217 LEU A C 1
ATOM 1646 O O . LEU A 1 217 ? 0.699 12.208 4.772 1.00 98.50 217 LEU A O 1
ATOM 1650 N N . ILE A 1 218 ? 2.728 12.523 3.879 1.00 97.12 218 ILE A N 1
ATOM 1651 C CA . ILE A 1 218 ? 3.209 13.434 4.920 1.00 97.12 218 ILE A CA 1
ATOM 1652 C C . ILE A 1 218 ? 2.646 14.839 4.695 1.00 97.12 218 ILE A C 1
ATOM 1654 O O . ILE A 1 218 ? 2.029 15.398 5.597 1.00 97.12 218 ILE A O 1
ATOM 1658 N N . THR A 1 219 ? 2.836 15.421 3.507 1.00 97.69 219 THR A N 1
ATOM 1659 C CA . THR A 1 219 ? 2.463 16.827 3.271 1.00 97.69 219 THR A CA 1
ATOM 1660 C C . THR A 1 219 ? 0.968 17.034 3.083 1.00 97.69 219 THR A C 1
ATOM 1662 O O . THR A 1 219 ? 0.458 18.083 3.465 1.00 97.69 219 THR A O 1
ATOM 1665 N N . ASP A 1 220 ? 0.265 16.057 2.511 1.00 98.06 220 ASP A N 1
ATOM 1666 C CA . ASP A 1 220 ? -1.148 16.215 2.158 1.00 98.06 220 ASP A CA 1
ATOM 1667 C C . ASP A 1 220 ? -2.073 15.788 3.305 1.00 98.06 220 ASP A C 1
ATOM 1669 O O . ASP A 1 220 ? -3.208 16.263 3.388 1.00 98.06 220 ASP A O 1
ATOM 1673 N N . PHE A 1 221 ? -1.597 14.896 4.185 1.00 97.56 221 PHE A N 1
ATOM 1674 C CA . PHE A 1 221 ? -2.416 14.253 5.222 1.00 97.56 221 PHE A CA 1
ATOM 1675 C C . PHE A 1 221 ? -1.778 14.237 6.618 1.00 97.56 221 PHE A C 1
ATOM 1677 O O . PHE A 1 221 ? -2.308 13.576 7.505 1.00 97.56 221 PHE A O 1
ATOM 1684 N N . GLY A 1 222 ? -0.646 14.919 6.826 1.00 96.75 222 GLY A N 1
ATOM 1685 C CA . GLY A 1 222 ? 0.025 14.973 8.130 1.00 96.75 222 GLY A CA 1
ATOM 1686 C C . GLY A 1 222 ? 0.586 13.626 8.594 1.00 96.75 222 GLY A C 1
ATOM 1687 O O . GLY A 1 222 ? 0.730 13.399 9.797 1.00 96.75 222 GLY A O 1
ATOM 1688 N N . GLY A 1 223 ? 0.867 12.726 7.649 1.00 97.31 223 GLY A N 1
ATOM 1689 C CA . GLY A 1 223 ? 1.295 11.364 7.923 1.00 97.31 223 GLY A CA 1
ATOM 1690 C C . GLY A 1 223 ? 2.638 11.276 8.643 1.00 97.31 223 GLY A C 1
ATOM 1691 O O . GLY A 1 223 ? 3.517 12.133 8.510 1.00 97.31 223 GLY A O 1
ATOM 1692 N N . LYS A 1 224 ? 2.821 10.181 9.379 1.00 96.88 224 LYS A N 1
ATOM 1693 C CA . LYS A 1 224 ? 4.012 9.914 10.186 1.00 96.88 224 LYS A CA 1
ATOM 1694 C C . LYS A 1 224 ? 4.540 8.519 9.874 1.00 96.88 224 LYS A C 1
ATOM 1696 O O . LYS A 1 224 ? 4.021 7.523 10.369 1.00 96.88 224 LYS A O 1
ATOM 1701 N N . ALA A 1 225 ? 5.594 8.451 9.069 1.00 95.62 225 ALA A N 1
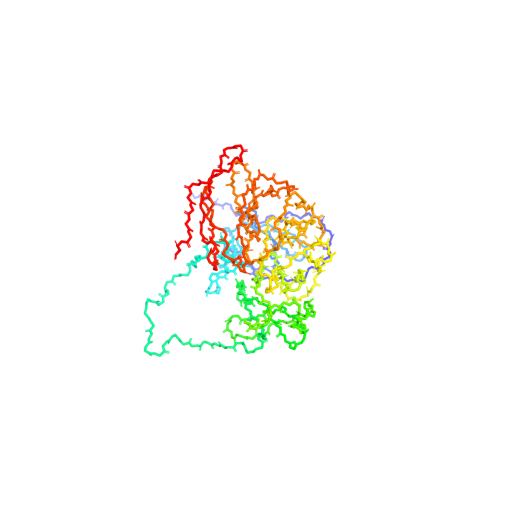ATOM 1702 C CA . ALA A 1 225 ? 6.209 7.185 8.686 1.00 95.62 225 ALA A CA 1
ATOM 1703 C C . ALA A 1 225 ? 6.821 6.436 9.885 1.00 95.62 225 ALA A C 1
ATOM 1705 O O . ALA A 1 225 ? 7.207 7.038 10.893 1.00 95.62 225 ALA A O 1
ATOM 1706 N N . GLY A 1 226 ? 6.961 5.117 9.736 1.00 93.62 226 GLY A N 1
ATOM 1707 C CA . GLY A 1 226 ? 7.822 4.310 10.595 1.00 93.62 226 GLY A CA 1
ATOM 1708 C C . GLY A 1 226 ? 9.306 4.657 10.409 1.00 93.62 226 GLY A C 1
ATOM 1709 O O . GLY A 1 226 ? 9.690 5.374 9.483 1.00 93.62 226 GLY A O 1
ATOM 1710 N N . GLY A 1 227 ? 10.163 4.106 11.273 1.00 92.56 227 GLY A N 1
ATOM 1711 C CA . GLY A 1 227 ? 11.617 4.269 11.181 1.00 92.56 227 GLY A CA 1
ATOM 1712 C C . GLY A 1 227 ? 12.192 3.917 9.805 1.00 92.56 227 GLY A C 1
ATOM 1713 O O . GLY A 1 227 ? 13.107 4.593 9.360 1.00 92.56 227 GLY A O 1
ATOM 1714 N N . TRP A 1 228 ? 11.629 2.940 9.087 1.00 93.56 228 TRP A N 1
ATOM 1715 C CA . TRP A 1 228 ? 12.083 2.512 7.750 1.00 93.56 228 TRP A CA 1
ATOM 1716 C C . TRP A 1 228 ? 11.271 3.110 6.582 1.00 93.56 228 TRP A C 1
ATOM 1718 O O . TRP A 1 228 ? 11.264 2.559 5.478 1.00 93.56 228 TRP A O 1
ATOM 1728 N N . GLY A 1 229 ? 10.606 4.246 6.811 1.00 95.00 229 GLY A N 1
ATOM 1729 C CA . GLY A 1 229 ? 9.733 4.886 5.827 1.00 95.00 229 GLY A CA 1
ATOM 1730 C C . GLY A 1 229 ? 8.370 4.198 5.723 1.00 95.00 229 GLY A C 1
ATOM 1731 O O . GLY A 1 229 ? 7.997 3.392 6.574 1.00 95.00 229 GLY A O 1
ATOM 1732 N N . TYR A 1 230 ? 7.606 4.524 4.683 1.00 97.25 230 TYR A N 1
ATOM 1733 C CA . TYR A 1 230 ? 6.368 3.811 4.363 1.00 97.25 230 TYR A CA 1
ATOM 1734 C C . TYR A 1 230 ? 6.660 2.491 3.644 1.00 97.25 230 TYR A C 1
ATOM 1736 O O . TYR A 1 230 ? 7.505 2.432 2.746 1.00 97.25 230 TYR A O 1
ATOM 1744 N N . ALA A 1 231 ? 5.936 1.440 4.028 1.00 96.50 231 ALA A N 1
ATOM 1745 C CA . ALA A 1 231 ? 6.072 0.108 3.435 1.00 96.50 231 ALA A CA 1
ATOM 1746 C C . ALA A 1 231 ? 4.740 -0.608 3.179 1.00 96.50 231 ALA A C 1
ATOM 1748 O O . ALA A 1 231 ? 4.748 -1.689 2.594 1.00 96.50 231 ALA A O 1
ATOM 1749 N N . GLU A 1 232 ? 3.605 -0.032 3.586 1.00 97.38 232 GLU A N 1
ATOM 1750 C CA . GLU A 1 232 ? 2.315 -0.608 3.216 1.00 97.38 232 GLU A CA 1
ATOM 1751 C C . GLU A 1 232 ? 2.149 -0.638 1.692 1.00 97.38 232 GLU A C 1
ATOM 1753 O O . GLU A 1 232 ? 2.741 0.162 0.962 1.00 97.38 232 GLU A O 1
ATOM 1758 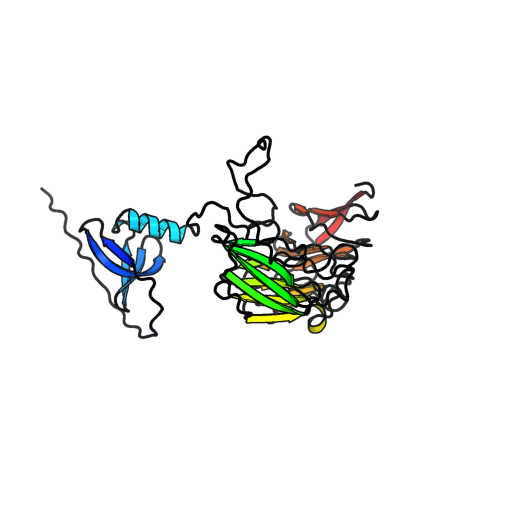N N . SER A 1 233 ? 1.307 -1.543 1.211 1.00 98.56 233 SER A N 1
ATOM 1759 C CA . SER A 1 233 ? 0.958 -1.618 -0.206 1.00 98.56 233 SER A CA 1
ATOM 1760 C C . SER A 1 233 ? -0.423 -0.990 -0.431 1.00 98.56 233 SER A C 1
ATOM 1762 O O . SER A 1 233 ? -1.359 -1.390 0.274 1.00 98.56 233 SER A O 1
ATOM 1764 N N . PRO A 1 234 ? -0.582 -0.039 -1.380 1.00 98.62 234 PRO A N 1
ATOM 1765 C CA . PRO A 1 234 ? -1.867 0.604 -1.650 1.00 98.62 234 PRO A CA 1
ATOM 1766 C C . PRO A 1 234 ? -2.980 -0.415 -1.902 1.00 98.62 234 PRO A C 1
ATOM 1768 O O . PRO A 1 234 ? -2.811 -1.355 -2.679 1.00 98.62 234 PRO A O 1
ATOM 1771 N N . LEU A 1 235 ? -4.126 -0.238 -1.252 1.00 98.81 235 LEU A N 1
ATOM 1772 C CA . LEU A 1 235 ? -5.305 -1.071 -1.474 1.00 98.81 235 LEU A CA 1
ATOM 1773 C C . LEU A 1 235 ? -6.200 -0.415 -2.527 1.00 98.81 235 LEU A C 1
ATOM 1775 O O . LEU A 1 235 ? -6.513 0.765 -2.398 1.00 98.81 235 LEU A O 1
ATOM 1779 N N . ILE A 1 236 ? -6.650 -1.179 -3.521 1.00 98.75 236 ILE A N 1
ATOM 1780 C CA . ILE A 1 236 ? -7.746 -0.767 -4.403 1.00 98.75 236 ILE A CA 1
ATOM 1781 C C . ILE A 1 236 ? -9.030 -1.468 -3.964 1.00 98.75 236 ILE A C 1
ATOM 1783 O O . ILE A 1 236 ? -9.046 -2.685 -3.793 1.00 98.75 236 ILE A O 1
ATOM 1787 N N . ASP A 1 237 ? -10.093 -0.689 -3.767 1.00 97.62 237 ASP A N 1
ATOM 1788 C CA . ASP A 1 237 ? -11.436 -1.189 -3.462 1.00 97.62 237 ASP A CA 1
ATOM 1789 C C . ASP A 1 237 ? -12.480 -0.333 -4.202 1.00 97.62 237 ASP A C 1
ATOM 1791 O O . ASP A 1 237 ? -12.732 0.833 -3.866 1.00 97.62 237 ASP A O 1
ATOM 1795 N N . GLY A 1 238 ? -13.035 -0.893 -5.282 1.00 96.62 238 GLY A N 1
ATOM 1796 C CA . GLY A 1 238 ? -13.923 -0.188 -6.205 1.00 96.62 238 GLY A CA 1
ATOM 1797 C C . GLY A 1 238 ? -13.230 1.004 -6.873 1.00 96.62 238 GLY A C 1
ATOM 1798 O O . GLY A 1 238 ? -12.228 0.848 -7.570 1.00 96.62 238 GLY A O 1
ATOM 1799 N N . ASP A 1 239 ? -13.765 2.205 -6.656 1.00 97.88 239 ASP A N 1
ATOM 1800 C CA . ASP A 1 239 ? -13.205 3.464 -7.170 1.00 97.88 239 ASP A CA 1
ATOM 1801 C C . ASP A 1 239 ? -12.171 4.106 -6.231 1.00 97.88 239 ASP A C 1
ATOM 1803 O O . ASP A 1 239 ? -11.692 5.214 -6.499 1.00 97.88 239 ASP A O 1
ATOM 1807 N N . LYS A 1 240 ? -11.833 3.439 -5.120 1.00 98.81 240 LYS A N 1
ATOM 1808 C CA . LYS A 1 240 ? -10.948 3.979 -4.087 1.00 98.81 240 LYS A CA 1
ATOM 1809 C C . LYS A 1 240 ? -9.548 3.387 -4.196 1.00 98.81 240 LYS A C 1
ATOM 1811 O O . LYS A 1 240 ? -9.395 2.179 -4.346 1.00 98.81 240 LYS A O 1
ATOM 1816 N N . VAL A 1 241 ? -8.541 4.237 -4.028 1.00 98.88 241 VAL A N 1
ATOM 1817 C CA . VAL A 1 241 ? -7.221 3.840 -3.535 1.00 98.88 241 VAL A CA 1
ATOM 1818 C C . VAL A 1 241 ? -7.122 4.233 -2.068 1.00 98.88 241 VAL A C 1
ATOM 1820 O O . VAL A 1 241 ? -7.387 5.381 -1.707 1.00 98.88 241 VAL A O 1
ATOM 1823 N N . VAL A 1 242 ? -6.789 3.268 -1.218 1.00 98.94 242 VAL A N 1
ATOM 1824 C CA . VAL A 1 242 ? -6.792 3.400 0.239 1.00 98.94 242 VAL A CA 1
ATOM 1825 C C . VAL A 1 242 ? -5.377 3.190 0.764 1.00 98.94 242 VAL A C 1
ATOM 1827 O O . VAL A 1 242 ? -4.718 2.201 0.432 1.00 98.94 242 VAL A O 1
ATOM 1830 N N . VAL A 1 243 ? -4.914 4.142 1.568 1.00 98.81 243 VAL A N 1
ATOM 1831 C CA . VAL A 1 243 ? -3.581 4.164 2.189 1.00 98.81 243 VAL A CA 1
ATOM 1832 C C . VAL A 1 243 ? -3.687 4.685 3.622 1.00 98.81 243 VAL A C 1
ATOM 1834 O O . VAL A 1 243 ? -4.681 5.305 3.996 1.00 98.81 243 VAL A O 1
ATOM 1837 N N . ALA A 1 244 ? -2.668 4.440 4.428 1.00 98.25 244 ALA A N 1
ATOM 1838 C CA . ALA A 1 244 ? -2.580 4.753 5.840 1.00 98.25 244 ALA A CA 1
ATOM 1839 C C . ALA A 1 244 ? -1.403 5.707 6.136 1.00 98.25 244 ALA A C 1
ATOM 1841 O O . ALA A 1 244 ? -0.297 5.261 6.462 1.00 98.25 244 ALA A O 1
ATOM 1842 N N . PRO A 1 245 ? -1.619 7.037 6.070 1.00 97.81 245 PRO A N 1
ATOM 1843 C CA . PRO A 1 245 ? -0.609 8.020 6.462 1.00 97.81 245 PRO A CA 1
ATOM 1844 C C . PRO A 1 245 ? -0.155 7.879 7.923 1.00 97.81 245 PRO A C 1
ATOM 1846 O O . PRO A 1 245 ? 0.984 8.223 8.250 1.00 97.81 245 PRO A O 1
ATOM 1849 N N . GLY A 1 246 ? -1.029 7.386 8.808 1.00 96.31 246 GLY A N 1
ATOM 1850 C CA . GLY A 1 246 ? -0.810 7.469 10.251 1.00 96.31 246 GLY A CA 1
ATOM 1851 C C . GLY A 1 246 ? -0.716 8.926 10.722 1.00 96.31 246 GLY A C 1
ATOM 1852 O O . GLY A 1 246 ? -1.200 9.849 10.072 1.00 96.31 246 GLY A O 1
ATOM 1853 N N . GLY A 1 247 ? -0.050 9.153 11.849 1.00 93.88 247 GLY A N 1
ATOM 1854 C CA . GLY A 1 247 ? 0.054 10.481 12.449 1.00 93.88 247 GLY A CA 1
ATOM 1855 C C . GLY A 1 247 ? -1.250 10.943 13.103 1.00 93.88 247 GLY A C 1
ATOM 1856 O O . GLY A 1 247 ? -2.146 10.145 13.374 1.00 93.88 247 GLY A O 1
ATOM 1857 N N . ASP A 1 248 ? -1.325 12.244 13.383 1.00 89.81 248 ASP A N 1
ATOM 1858 C CA . ASP A 1 248 ? -2.389 12.833 14.210 1.00 89.81 248 ASP A CA 1
ATOM 1859 C C . ASP A 1 248 ? -3.543 13.436 13.389 1.00 89.81 248 ASP A C 1
ATOM 1861 O O . ASP A 1 248 ? -4.530 13.883 13.965 1.00 89.81 248 ASP A O 1
ATOM 1865 N N . GLN A 1 249 ? -3.410 13.506 12.058 1.00 91.69 249 GLN A N 1
ATOM 1866 C CA . GLN A 1 249 ? -4.405 14.139 11.183 1.00 91.69 249 GLN A CA 1
ATOM 1867 C C . GLN A 1 249 ? -5.320 13.135 10.481 1.00 91.69 249 GLN A C 1
ATOM 1869 O O . GLN A 1 249 ? -6.525 13.356 10.427 1.00 91.69 249 GLN A O 1
ATOM 1874 N N . ALA A 1 250 ? -4.770 12.060 9.912 1.00 91.56 250 ALA A N 1
ATOM 1875 C CA . ALA A 1 250 ? -5.560 11.037 9.238 1.00 91.56 250 ALA A CA 1
ATOM 1876 C C . ALA A 1 250 ? -4.857 9.677 9.295 1.00 91.56 250 ALA A C 1
ATOM 1878 O O . ALA A 1 250 ? -3.833 9.468 8.645 1.00 91.56 250 ALA A O 1
ATOM 1879 N N . GLY A 1 251 ? -5.434 8.729 10.034 1.00 95.12 251 GLY A N 1
ATOM 1880 C CA . GLY A 1 251 ? -4.885 7.378 10.140 1.00 95.12 251 GLY A CA 1
ATOM 1881 C C . GLY A 1 251 ? -4.957 6.631 8.810 1.00 95.12 251 GLY A C 1
ATOM 1882 O O . GLY A 1 251 ? -3.949 6.103 8.344 1.00 95.12 251 GLY A O 1
ATOM 1883 N N . ILE A 1 252 ? -6.139 6.636 8.187 1.00 98.38 252 ILE A N 1
ATOM 1884 C CA . ILE A 1 252 ? -6.434 6.027 6.883 1.00 98.38 252 ILE A CA 1
ATOM 1885 C C . ILE A 1 252 ? -7.082 7.085 5.989 1.00 98.38 252 ILE A C 1
ATOM 1887 O O . ILE A 1 252 ? -7.877 7.899 6.454 1.00 98.38 252 ILE A O 1
ATOM 1891 N N . VAL A 1 253 ? -6.767 7.077 4.699 1.00 98.62 253 VAL A N 1
ATOM 1892 C CA . VAL A 1 253 ? -7.400 7.939 3.699 1.00 98.62 253 VAL A CA 1
ATOM 1893 C C . VAL A 1 253 ? -7.841 7.113 2.503 1.00 98.62 253 VAL A C 1
ATOM 1895 O O . VAL A 1 253 ? -7.132 6.201 2.073 1.00 98.62 253 VAL A O 1
ATOM 1898 N N . ALA A 1 254 ? -8.992 7.467 1.940 1.00 98.88 254 ALA A N 1
ATOM 1899 C CA . ALA A 1 254 ? -9.432 6.958 0.653 1.00 98.88 254 ALA A CA 1
ATOM 1900 C C . ALA A 1 254 ? -9.452 8.089 -0.366 1.00 98.88 254 ALA A C 1
ATOM 1902 O O . ALA A 1 254 ? -10.030 9.156 -0.140 1.00 98.88 254 ALA A O 1
ATOM 1903 N N . LEU A 1 255 ? -8.832 7.840 -1.511 1.00 98.94 255 LEU A N 1
ATOM 1904 C CA . LEU A 1 255 ? -8.777 8.760 -2.636 1.00 98.94 255 LEU A CA 1
ATOM 1905 C C . LEU A 1 255 ? -9.464 8.117 -3.836 1.00 98.94 255 LEU A C 1
ATOM 1907 O O . LEU A 1 255 ? -9.477 6.898 -3.973 1.00 98.94 255 LEU A O 1
ATOM 1911 N N . ASN A 1 256 ? -9.994 8.925 -4.742 1.00 98.81 256 ASN A N 1
ATOM 1912 C CA . ASN A 1 256 ? -10.450 8.443 -6.033 1.00 98.81 256 ASN A CA 1
ATOM 1913 C C . ASN A 1 256 ? -9.249 7.892 -6.811 1.00 98.81 256 ASN A C 1
ATOM 1915 O O . ASN A 1 256 ? -8.285 8.617 -7.061 1.00 98.81 256 ASN A O 1
ATOM 1919 N N . LYS A 1 257 ? -9.311 6.623 -7.218 1.00 98.56 257 LYS A N 1
ATOM 1920 C CA . LYS A 1 257 ? -8.180 5.927 -7.844 1.00 98.56 257 LYS A CA 1
ATOM 1921 C C . LYS A 1 257 ? -7.752 6.535 -9.187 1.00 98.56 257 LYS A C 1
ATOM 1923 O O . LYS A 1 257 ? -6.593 6.419 -9.569 1.00 98.56 257 LYS A O 1
ATOM 1928 N N . LYS A 1 258 ? -8.653 7.217 -9.901 1.00 98.19 258 LYS A N 1
ATOM 1929 C CA . LYS A 1 258 ? -8.366 7.820 -11.215 1.00 98.19 258 LYS A CA 1
ATOM 1930 C C . LYS A 1 258 ? -7.818 9.240 -11.110 1.00 98.19 258 LYS A C 1
ATOM 1932 O O . LYS A 1 258 ? -7.038 9.654 -11.956 1.00 98.19 258 LYS A O 1
ATOM 1937 N N . THR A 1 259 ? -8.216 9.999 -10.091 1.00 98.50 259 THR A N 1
ATOM 1938 C CA . THR A 1 259 ? -7.877 11.432 -9.995 1.00 98.50 259 THR A CA 1
ATOM 1939 C C . THR A 1 259 ? -6.968 11.784 -8.821 1.00 98.50 259 THR A C 1
ATOM 1941 O O . THR A 1 259 ? -6.428 12.889 -8.773 1.00 98.50 259 THR A O 1
ATOM 1944 N N . GLY A 1 260 ? -6.830 10.891 -7.839 1.00 98.56 260 GLY A N 1
ATOM 1945 C CA . GLY A 1 260 ? -6.152 11.162 -6.572 1.00 98.56 260 GLY A CA 1
ATOM 1946 C C . GLY A 1 260 ? -6.902 12.147 -5.667 1.00 98.56 260 GLY A C 1
ATOM 1947 O O . GLY A 1 260 ? 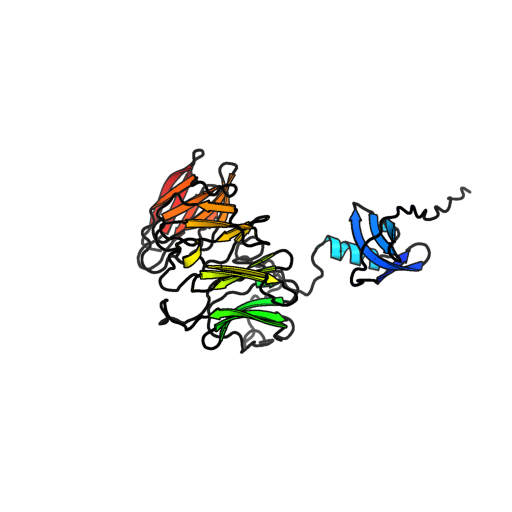-6.351 12.584 -4.656 1.00 98.56 260 GLY A O 1
ATOM 1948 N N . ALA A 1 261 ? -8.135 12.540 -6.009 1.00 98.81 261 ALA A N 1
ATOM 1949 C CA . ALA A 1 261 ? -8.946 13.424 -5.177 1.00 98.81 261 ALA A CA 1
ATOM 1950 C C . ALA A 1 261 ? -9.377 12.710 -3.890 1.00 98.81 261 ALA A C 1
ATOM 1952 O O . ALA A 1 261 ? -9.825 11.568 -3.939 1.00 98.81 261 ALA A O 1
ATOM 1953 N N . THR A 1 262 ? -9.270 13.379 -2.745 1.00 98.75 262 THR A N 1
ATOM 1954 C CA . THR A 1 262 ? -9.691 12.811 -1.459 1.00 98.75 262 THR A CA 1
ATOM 1955 C C . THR A 1 262 ? -11.193 12.551 -1.446 1.00 98.75 262 THR A C 1
ATOM 1957 O O . THR A 1 262 ? -11.973 13.460 -1.718 1.00 98.75 262 THR A O 1
ATOM 1960 N N . ILE A 1 263 ? -11.585 11.321 -1.110 1.00 98.75 263 ILE A N 1
ATOM 1961 C CA . ILE A 1 263 ? -12.980 10.934 -0.868 1.00 98.75 263 ILE A CA 1
ATOM 1962 C C . ILE A 1 263 ? -13.288 11.138 0.613 1.00 98.75 263 ILE A C 1
ATOM 1964 O O . ILE A 1 263 ? -14.212 11.867 0.957 1.00 98.75 263 ILE A O 1
ATOM 1968 N N . TRP A 1 264 ? -12.472 10.545 1.486 1.00 98.62 264 TRP A N 1
ATOM 1969 C CA . TRP A 1 264 ? -12.587 10.710 2.932 1.00 98.62 264 TRP A CA 1
ATOM 1970 C C . TRP A 1 264 ? -11.237 10.537 3.631 1.00 98.62 264 TRP A C 1
ATOM 1972 O O . TRP A 1 264 ? -10.275 10.002 3.068 1.00 98.62 264 TRP A O 1
ATOM 1982 N N . LYS A 1 265 ? -11.181 11.003 4.881 1.00 98.00 265 LYS A N 1
ATOM 1983 C CA . LYS A 1 265 ? -10.063 10.823 5.812 1.00 98.00 265 LYS A CA 1
ATOM 1984 C C . LYS A 1 265 ? -10.617 10.295 7.133 1.00 98.00 265 LYS A C 1
ATOM 1986 O O . LYS A 1 265 ? -11.566 10.869 7.655 1.00 98.00 265 LYS A O 1
ATOM 1991 N N . ALA A 1 266 ? -10.020 9.237 7.663 1.00 97.00 266 ALA A N 1
ATOM 1992 C CA . ALA A 1 266 ? -10.304 8.746 9.003 1.00 97.00 266 ALA A CA 1
ATOM 1993 C C . ALA A 1 266 ? -9.482 9.561 10.010 1.00 97.00 266 ALA A C 1
ATOM 1995 O O . ALA A 1 266 ? -8.305 9.276 10.247 1.00 97.00 266 ALA A O 1
ATOM 1996 N N . GLU A 1 267 ? -10.094 10.617 10.538 1.00 93.31 267 GLU A N 1
ATOM 1997 C CA . GLU A 1 267 ? -9.469 11.561 11.480 1.00 93.31 267 GLU A CA 1
ATOM 1998 C C . GLU A 1 267 ? -9.618 11.096 12.941 1.00 93.31 267 GLU A C 1
ATOM 2000 O O . GLU A 1 267 ? -8.887 11.535 13.828 1.00 93.31 267 GLU A O 1
ATOM 2005 N N . ASP A 1 268 ? -10.537 10.157 13.184 1.00 85.38 268 ASP A N 1
ATOM 2006 C CA . ASP A 1 268 ? -10.818 9.599 14.501 1.00 85.38 268 ASP A CA 1
ATOM 2007 C C . ASP A 1 268 ? -9.815 8.487 14.850 1.00 85.38 268 ASP A C 1
ATOM 2009 O O . ASP A 1 268 ? -9.907 7.353 14.382 1.00 85.38 268 ASP A O 1
ATOM 2013 N N . GLY A 1 269 ? -8.840 8.803 15.700 1.00 73.88 269 GLY A N 1
ATOM 2014 C CA . GLY A 1 269 ? -7.831 7.854 16.172 1.00 73.88 269 GLY A CA 1
ATOM 2015 C C . GLY A 1 269 ? -6.562 8.562 16.629 1.00 73.88 269 GLY A C 1
ATOM 2016 O O . GLY A 1 269 ? -6.380 9.749 16.377 1.00 73.88 269 GLY A O 1
ATOM 2017 N N . LYS A 1 270 ? -5.675 7.846 17.325 1.00 83.62 270 LYS A N 1
ATOM 2018 C CA . LYS A 1 270 ? -4.311 8.328 17.603 1.00 83.62 270 LYS A CA 1
ATOM 2019 C C . LYS A 1 270 ? -3.322 7.199 17.318 1.00 83.62 270 LYS A C 1
ATOM 2021 O O . LYS A 1 270 ? -2.614 6.763 18.226 1.00 83.62 270 LYS A O 1
ATOM 2026 N N . PRO A 1 271 ? -3.272 6.715 16.063 1.00 89.94 271 PRO A N 1
ATOM 2027 C CA . PRO A 1 271 ? -2.573 5.480 15.719 1.00 89.94 271 PRO A CA 1
ATOM 2028 C C . PRO A 1 271 ? -1.048 5.553 15.891 1.00 89.94 271 PRO A C 1
ATOM 2030 O O . PRO A 1 271 ? -0.375 4.523 15.859 1.00 89.94 271 PRO A O 1
ATOM 2033 N N . GLY A 1 272 ? -0.485 6.752 16.070 1.00 94.38 272 GLY A N 1
ATOM 2034 C CA . GLY A 1 272 ? 0.958 6.960 16.096 1.00 94.38 272 GLY A CA 1
ATOM 2035 C C . GLY A 1 272 ? 1.540 6.859 14.690 1.00 94.38 272 GLY A C 1
ATOM 2036 O O . GLY A 1 272 ? 0.957 7.365 13.731 1.00 94.38 272 GLY A O 1
ATOM 2037 N N . LYS A 1 273 ? 2.717 6.253 14.540 1.00 96.88 273 LYS A N 1
ATOM 2038 C CA . LYS A 1 273 ? 3.311 6.042 13.211 1.00 96.88 273 LYS A CA 1
ATOM 2039 C C . LYS A 1 273 ? 2.499 5.051 12.368 1.00 96.88 273 LYS A C 1
ATOM 2041 O O . LYS A 1 273 ? 1.893 4.116 12.887 1.00 96.88 273 LYS A O 1
ATOM 2046 N N . ALA A 1 274 ? 2.570 5.228 11.049 1.00 96.88 274 ALA A N 1
ATOM 2047 C CA . ALA A 1 274 ? 2.000 4.329 10.049 1.00 96.88 274 ALA A CA 1
ATOM 2048 C C . ALA A 1 274 ? 2.510 2.886 10.194 1.00 96.88 274 ALA A C 1
ATOM 2050 O O . ALA A 1 274 ? 1.752 1.937 10.002 1.00 96.88 274 ALA A O 1
ATOM 2051 N N . GLU A 1 275 ? 3.793 2.715 10.530 1.00 96.00 275 GLU A N 1
ATOM 2052 C CA . GLU A 1 275 ? 4.478 1.414 10.508 1.00 96.00 275 GLU A CA 1
ATOM 2053 C C . GLU A 1 275 ? 4.266 0.684 9.158 1.00 96.00 275 GLU A C 1
ATOM 2055 O O . GLU A 1 275 ? 4.094 1.345 8.130 1.00 96.00 275 GLU A O 1
ATOM 2060 N N . TYR A 1 276 ? 4.339 -0.652 9.105 1.00 97.00 276 TYR A N 1
ATOM 2061 C CA . TYR A 1 276 ? 4.576 -1.368 7.837 1.00 97.00 276 TYR A CA 1
ATOM 2062 C C . TYR A 1 276 ? 3.478 -2.354 7.423 1.00 97.00 276 TYR A C 1
ATOM 2064 O O . TYR A 1 276 ? 3.520 -2.855 6.301 1.00 97.00 276 TYR A O 1
ATOM 2072 N N . ALA A 1 277 ? 2.500 -2.640 8.288 1.00 97.62 277 ALA A N 1
ATOM 2073 C CA . ALA A 1 277 ? 1.377 -3.505 7.928 1.00 97.62 277 ALA A CA 1
ATOM 2074 C C . ALA A 1 277 ? 0.581 -2.927 6.741 1.00 97.62 277 ALA A C 1
ATOM 2076 O O . ALA A 1 277 ? 0.513 -1.720 6.558 1.00 97.62 277 ALA A O 1
ATOM 2077 N N . SER A 1 278 ? -0.045 -3.772 5.921 1.00 98.19 278 SER A N 1
ATOM 2078 C CA . SER A 1 278 ? -0.979 -3.295 4.889 1.00 98.19 278 SER A CA 1
ATOM 2079 C C . SER A 1 278 ? -2.421 -3.335 5.398 1.00 98.19 278 SER A C 1
ATOM 2081 O O . SER A 1 278 ? -2.736 -4.082 6.324 1.00 98.19 278 SER A O 1
ATOM 2083 N N . ILE A 1 279 ? -3.303 -2.537 4.793 1.00 98.50 279 ILE A N 1
ATOM 2084 C CA . ILE A 1 279 ? -4.739 -2.532 5.110 1.00 98.50 279 ILE A CA 1
ATOM 2085 C C . ILE A 1 279 ? -5.366 -3.882 4.730 1.00 98.50 279 ILE A C 1
ATOM 2087 O O . ILE A 1 279 ? -5.066 -4.437 3.666 1.00 98.50 279 ILE A O 1
ATOM 2091 N N . VAL A 1 280 ? -6.246 -4.400 5.587 1.00 98.50 280 VAL A N 1
ATOM 2092 C CA . VAL A 1 280 ? -7.043 -5.606 5.337 1.00 98.50 280 VAL A CA 1
ATOM 2093 C C . VAL A 1 280 ? -8.502 -5.199 5.126 1.00 98.50 280 VAL A C 1
ATOM 2095 O O . VAL A 1 280 ? -9.141 -4.752 6.081 1.00 98.50 280 VAL A O 1
ATOM 2098 N N . PRO A 1 281 ? -9.039 -5.316 3.899 1.00 97.94 281 PRO A N 1
ATOM 2099 C CA . PRO A 1 281 ? -10.466 -5.159 3.679 1.00 97.94 281 PRO A CA 1
ATOM 2100 C C . PRO A 1 281 ? -11.218 -6.411 4.142 1.00 97.94 281 PRO A C 1
ATOM 2102 O O . PRO A 1 281 ? -10.779 -7.529 3.876 1.00 97.94 281 PRO A O 1
ATOM 2105 N N . THR A 1 282 ? -12.354 -6.233 4.810 1.00 97.31 282 THR A N 1
ATOM 2106 C CA . THR A 1 282 ? -13.195 -7.349 5.266 1.00 97.31 282 THR A CA 1
ATOM 2107 C C . THR A 1 282 ? -14.674 -6.970 5.301 1.00 97.31 282 THR A C 1
ATOM 2109 O O . THR A 1 282 ? -15.009 -5.790 5.385 1.00 97.31 282 THR A O 1
ATOM 2112 N N . GLU A 1 283 ? -15.550 -7.973 5.266 1.00 96.81 283 GLU A N 1
ATOM 2113 C CA . GLU A 1 283 ? -16.952 -7.836 5.666 1.00 96.81 283 GLU A CA 1
ATOM 2114 C C . GLU A 1 283 ? -17.082 -8.288 7.119 1.00 96.81 283 GLU A C 1
ATOM 2116 O O . GLU A 1 283 ? -16.818 -9.445 7.441 1.00 96.81 283 GLU A O 1
ATOM 2121 N N . MET A 1 284 ? -17.493 -7.388 8.006 1.00 96.06 284 MET A N 1
ATOM 2122 C CA . MET A 1 284 ? -17.664 -7.686 9.427 1.00 96.06 284 MET A CA 1
ATOM 2123 C C . MET A 1 284 ? -18.870 -6.914 9.954 1.00 96.06 284 MET A C 1
ATOM 2125 O O . MET A 1 284 ? -19.041 -5.732 9.646 1.00 96.06 284 MET A O 1
ATOM 2129 N N . ASN A 1 285 ? -19.733 -7.586 10.720 1.00 94.56 285 ASN A N 1
ATOM 2130 C CA . ASN A 1 285 ? -20.980 -7.017 11.249 1.00 94.56 285 ASN A CA 1
ATOM 2131 C C . ASN A 1 285 ? -21.864 -6.348 10.170 1.00 94.56 285 ASN A C 1
ATOM 2133 O O . ASN A 1 285 ? -22.450 -5.289 10.388 1.00 94.56 285 ASN A O 1
ATOM 2137 N N . GLY A 1 286 ? -21.934 -6.952 8.976 1.00 94.12 286 GLY A N 1
ATOM 2138 C CA . GLY A 1 286 ? -22.746 -6.459 7.855 1.00 94.12 286 GLY A CA 1
ATOM 2139 C C . GLY A 1 286 ? -22.211 -5.197 7.171 1.00 94.12 286 GLY A C 1
ATOM 2140 O O . GLY A 1 286 ? -22.956 -4.554 6.432 1.00 94.12 286 GLY A O 1
ATOM 2141 N N . LYS A 1 287 ? -20.949 -4.830 7.420 1.00 95.50 287 LYS A N 1
ATOM 2142 C CA . LYS A 1 287 ? -20.286 -3.679 6.807 1.00 95.50 287 LYS A CA 1
ATOM 2143 C C . LYS A 1 287 ? -18.940 -4.057 6.204 1.00 95.50 287 LYS A C 1
ATOM 2145 O O . LYS A 1 287 ? -18.173 -4.806 6.813 1.00 95.50 287 LYS A O 1
ATOM 2150 N N . ARG A 1 288 ? -18.612 -3.406 5.087 1.00 97.75 288 ARG A N 1
ATOM 2151 C CA . ARG A 1 288 ? -17.251 -3.352 4.557 1.00 97.75 288 ARG A CA 1
ATOM 2152 C C . ARG A 1 288 ? -16.396 -2.485 5.477 1.00 97.75 288 ARG A C 1
ATOM 2154 O O . ARG A 1 288 ? -16.711 -1.314 5.690 1.00 97.75 288 ARG A O 1
ATOM 2161 N N . GLN A 1 289 ? -15.311 -3.039 6.000 1.00 98.25 289 GLN A N 1
ATOM 2162 C CA . GLN A 1 289 ? -14.396 -2.339 6.898 1.00 98.25 289 GLN A CA 1
ATOM 2163 C C . GLN A 1 289 ? -12.951 -2.425 6.406 1.00 98.25 289 GLN A C 1
ATOM 2165 O O . GLN A 1 289 ? -12.563 -3.380 5.727 1.00 98.25 289 GLN A O 1
ATOM 2170 N N . TYR A 1 290 ? -12.140 -1.446 6.799 1.00 98.69 290 TYR A N 1
ATOM 2171 C CA . TYR A 1 290 ? -10.695 -1.451 6.599 1.00 98.69 290 TYR A CA 1
ATOM 2172 C C . TYR A 1 290 ? -9.978 -1.558 7.935 1.00 98.69 290 TYR A C 1
ATOM 2174 O O . TYR A 1 290 ? -9.985 -0.619 8.731 1.00 98.69 290 TYR A O 1
ATOM 2182 N N . ILE A 1 291 ? -9.320 -2.696 8.144 1.00 98.56 291 ILE A N 1
ATOM 2183 C CA . ILE A 1 291 ? -8.553 -2.979 9.352 1.00 98.56 291 ILE A CA 1
ATOM 2184 C C . ILE A 1 291 ? -7.086 -2.642 9.109 1.00 98.56 291 ILE A C 1
ATOM 2186 O O . ILE A 1 291 ? -6.488 -3.065 8.114 1.00 98.56 291 ILE A O 1
ATOM 2190 N N . ARG A 1 292 ? -6.481 -1.900 10.037 1.00 97.88 292 ARG A N 1
ATOM 2191 C CA . ARG A 1 292 ? -5.070 -1.515 9.966 1.00 97.88 292 ARG A CA 1
ATOM 2192 C C . ARG A 1 292 ? -4.428 -1.525 11.346 1.00 97.88 292 ARG A C 1
ATOM 2194 O O . ARG A 1 292 ? -4.942 -0.940 12.293 1.00 97.88 292 ARG A O 1
ATOM 2201 N N . LEU A 1 293 ? -3.276 -2.184 11.437 1.00 98.19 293 LEU A N 1
ATOM 2202 C CA . LEU A 1 293 ? -2.446 -2.214 12.639 1.00 98.19 293 LEU A CA 1
ATOM 2203 C C . LEU A 1 293 ? -1.359 -1.147 12.561 1.00 98.19 293 LEU A C 1
ATOM 2205 O O . LEU A 1 293 ? -0.469 -1.278 11.731 1.00 98.19 293 LEU A O 1
ATOM 2209 N N . PHE A 1 294 ? -1.413 -0.131 13.409 1.00 97.50 294 PHE A N 1
ATOM 2210 C CA . PHE A 1 294 ? -0.436 0.956 13.487 1.00 97.50 294 PHE A CA 1
ATOM 2211 C C . PHE A 1 294 ? 0.572 0.755 14.632 1.00 97.50 294 PHE A C 1
ATOM 2213 O O . PHE A 1 294 ? 0.601 -0.299 15.266 1.00 97.50 294 PHE A O 1
ATOM 2220 N N . GLU A 1 295 ? 1.405 1.765 14.910 1.00 96.62 295 GLU A N 1
ATOM 2221 C CA . GLU A 1 295 ? 2.317 1.771 16.064 1.00 96.62 295 GLU A CA 1
ATOM 2222 C C . GLU A 1 295 ? 1.570 1.561 17.387 1.00 96.62 295 GLU A C 1
ATOM 2224 O O . GLU A 1 295 ? 1.957 0.695 18.168 1.00 96.62 295 GLU A O 1
ATOM 2229 N N . ALA A 1 296 ? 0.511 2.339 17.629 1.00 96.00 296 ALA A N 1
ATOM 2230 C CA . ALA A 1 296 ? -0.145 2.417 18.934 1.00 96.00 296 ALA A CA 1
ATOM 2231 C C . ALA A 1 296 ? -1.517 1.726 19.002 1.00 96.00 296 ALA A C 1
ATOM 2233 O O . ALA A 1 296 ? -2.038 1.498 20.092 1.00 96.00 296 ALA A O 1
ATOM 2234 N N . GLU A 1 297 ? -2.146 1.435 17.860 1.00 96.31 297 GLU A N 1
ATOM 2235 C CA . GLU A 1 297 ? -3.534 0.964 17.813 1.00 96.31 297 GLU A CA 1
ATOM 2236 C C . GLU A 1 297 ? -3.750 -0.019 16.651 1.00 96.31 297 GLU A C 1
ATOM 2238 O O . GLU A 1 297 ? -3.249 0.181 15.542 1.00 96.31 297 GLU A O 1
ATOM 2243 N N . LEU A 1 298 ? -4.548 -1.062 16.885 1.00 97.75 298 LEU A N 1
ATOM 2244 C CA . LEU A 1 298 ? -5.272 -1.760 15.823 1.00 97.75 298 LEU A CA 1
ATOM 2245 C C . LEU A 1 298 ? -6.615 -1.057 15.661 1.00 97.75 298 LEU A C 1
ATOM 2247 O O . LEU A 1 298 ? -7.367 -0.951 16.631 1.00 97.75 298 LEU A O 1
ATOM 2251 N N . VAL A 1 299 ? -6.919 -0.597 14.454 1.00 97.56 299 VAL A N 1
ATOM 2252 C CA . VAL A 1 299 ? -8.154 0.139 14.166 1.00 97.56 299 VAL A CA 1
ATOM 2253 C C . VAL A 1 299 ? -8.926 -0.517 13.035 1.00 97.56 299 VAL A C 1
ATOM 2255 O O . VAL A 1 299 ? -8.338 -1.156 12.158 1.00 97.56 299 VAL A O 1
ATOM 2258 N N . SER A 1 300 ? -10.234 -0.288 13.032 1.00 98.19 300 SER A N 1
ATOM 2259 C CA . SER A 1 300 ? -11.106 -0.554 11.900 1.00 98.19 300 SER A CA 1
ATOM 2260 C C . SER A 1 300 ? -11.988 0.644 11.610 1.00 98.19 300 SER A C 1
ATOM 2262 O O . SER A 1 300 ? -12.571 1.234 12.524 1.00 98.19 300 SER A O 1
ATOM 2264 N N . VAL A 1 301 ? -12.093 0.991 10.332 1.00 98.50 301 VAL A N 1
ATOM 2265 C CA . VAL A 1 301 ? -12.936 2.088 9.851 1.00 98.50 301 VAL A CA 1
ATOM 2266 C C . VAL A 1 301 ? -13.929 1.586 8.814 1.00 98.50 301 VAL A C 1
ATOM 2268 O O . VAL A 1 301 ? -13.663 0.613 8.107 1.00 98.50 301 VAL A O 1
ATOM 2271 N N . ASP A 1 302 ? -15.065 2.263 8.708 1.00 98.19 302 ASP A N 1
ATOM 2272 C CA . ASP A 1 302 ? -16.055 2.023 7.665 1.00 98.19 302 ASP A CA 1
ATOM 2273 C C . ASP A 1 302 ? -15.458 2.357 6.286 1.00 98.19 302 ASP A C 1
ATOM 2275 O O . ASP A 1 302 ? -14.869 3.422 6.086 1.00 98.19 302 ASP A O 1
ATOM 2279 N N . ALA A 1 303 ? -15.579 1.443 5.323 1.00 98.38 303 ALA A N 1
ATOM 2280 C CA . ALA A 1 303 ? -15.013 1.627 3.988 1.00 98.38 303 ALA A CA 1
ATOM 2281 C C . ALA A 1 303 ? -15.746 2.690 3.146 1.00 98.38 303 ALA A C 1
ATOM 2283 O O . ALA A 1 303 ? -15.209 3.162 2.129 1.00 98.38 303 ALA A O 1
ATOM 2284 N N . GLU A 1 304 ? -16.978 3.042 3.520 1.00 98.06 304 GLU A N 1
ATOM 2285 C CA . GLU A 1 304 ? -17.792 4.040 2.832 1.00 98.06 304 GLU A CA 1
ATOM 2286 C C . GLU A 1 304 ? -17.339 5.460 3.173 1.00 98.06 304 GLU A C 1
ATOM 2288 O O . GLU A 1 304 ? -17.074 6.239 2.255 1.00 98.06 304 GLU A O 1
ATOM 2293 N N . ASP A 1 305 ? -17.201 5.774 4.463 1.00 97.75 305 ASP A N 1
ATOM 2294 C CA . ASP A 1 305 ? -17.020 7.147 4.950 1.00 97.75 305 ASP A CA 1
ATOM 2295 C C . ASP A 1 305 ? -15.824 7.354 5.896 1.00 97.75 305 ASP A C 1
ATOM 2297 O O . ASP A 1 305 ? -15.555 8.485 6.303 1.00 97.75 305 ASP A O 1
ATOM 2301 N N . GLY A 1 306 ? -15.073 6.296 6.215 1.00 97.50 306 GLY A N 1
ATOM 2302 C CA . GLY A 1 306 ? -13.875 6.374 7.046 1.00 97.50 306 GLY A CA 1
ATOM 2303 C C . GLY A 1 306 ? -14.146 6.547 8.541 1.00 97.50 306 GLY A C 1
ATOM 2304 O O . GLY A 1 306 ? -13.196 6.781 9.291 1.00 97.50 306 GLY A O 1
ATOM 2305 N N . LYS A 1 307 ? -15.400 6.436 9.004 1.00 97.38 307 LYS A N 1
ATOM 2306 C CA . LYS A 1 307 ? -15.711 6.513 10.439 1.00 97.38 307 LYS A CA 1
ATOM 2307 C C . LYS A 1 307 ? -15.065 5.367 11.199 1.00 97.38 307 LYS A C 1
ATOM 2309 O O . LYS A 1 307 ? -15.157 4.212 10.785 1.00 97.38 307 LYS A O 1
ATOM 2314 N N . LEU A 1 308 ? -14.468 5.677 12.348 1.00 97.38 308 LEU A N 1
ATOM 2315 C CA . LEU A 1 308 ? -13.952 4.667 13.264 1.00 97.38 308 LEU A CA 1
ATOM 2316 C C . LEU A 1 308 ? -15.096 3.766 13.747 1.00 97.38 308 LEU A C 1
ATOM 2318 O O . LEU A 1 308 ? -16.067 4.245 14.331 1.00 97.38 308 LEU A O 1
ATOM 2322 N N . LEU A 1 309 ? -14.967 2.462 13.512 1.00 97.62 309 LEU A N 1
ATOM 2323 C CA . LEU A 1 309 ? -15.932 1.460 13.964 1.00 97.62 309 LEU A CA 1
ATOM 2324 C C . LEU A 1 309 ? -15.499 0.852 15.290 1.00 97.62 309 LEU A C 1
ATOM 2326 O O . LEU A 1 309 ? -16.301 0.747 16.213 1.00 97.62 309 LEU A O 1
ATOM 2330 N N . TRP A 1 310 ? -14.224 0.486 15.391 1.00 97.69 310 TRP A N 1
ATOM 2331 C CA . TRP A 1 310 ? -13.633 -0.041 16.610 1.00 97.69 310 TRP A CA 1
ATOM 2332 C C . TRP A 1 310 ? -12.118 0.122 16.607 1.00 97.69 310 TRP A C 1
ATOM 2334 O O . TRP A 1 310 ? -11.484 0.315 15.568 1.00 97.69 310 TRP A O 1
ATOM 2344 N N . LYS A 1 311 ? -11.528 0.033 17.800 1.00 97.19 311 LYS A N 1
ATOM 2345 C CA . LYS A 1 311 ? -10.080 -0.015 17.980 1.00 97.19 311 LYS A CA 1
ATOM 2346 C C . LYS A 1 311 ? -9.691 -0.736 19.260 1.00 97.19 311 LYS A C 1
ATOM 2348 O O . LYS A 1 311 ? -10.480 -0.834 20.196 1.00 97.19 311 LYS A O 1
ATOM 2353 N N . THR A 1 312 ? -8.444 -1.176 19.323 1.00 96.75 312 THR A N 1
ATOM 2354 C CA . THR A 1 312 ? -7.796 -1.631 20.553 1.00 96.75 312 THR A CA 1
ATOM 2355 C C . THR A 1 312 ? -6.365 -1.116 20.601 1.00 96.75 312 THR A C 1
ATOM 2357 O O . THR A 1 312 ? -5.731 -0.917 19.563 1.00 96.75 312 THR A O 1
ATOM 2360 N N . GLU A 1 313 ? -5.857 -0.889 21.807 1.00 95.62 313 GLU A N 1
ATOM 2361 C CA . GLU A 1 313 ? -4.472 -0.478 22.001 1.00 95.62 313 GLU A CA 1
ATOM 2362 C C . GLU A 1 313 ? -3.505 -1.579 21.549 1.00 95.62 313 GLU A C 1
ATOM 2364 O O . GLU A 1 313 ? -3.739 -2.781 21.741 1.00 95.62 313 GLU A O 1
ATOM 2369 N N . TRP A 1 314 ? -2.388 -1.139 20.978 1.00 95.19 314 TRP A N 1
ATOM 2370 C CA . TRP A 1 314 ? -1.255 -1.964 20.609 1.00 95.19 314 TRP A CA 1
ATOM 2371 C C . TRP A 1 314 ? 0.043 -1.319 21.091 1.00 95.19 314 TRP A C 1
ATOM 2373 O O . TRP A 1 314 ? 0.315 -0.152 20.839 1.00 95.19 314 TRP A O 1
ATOM 2383 N N . GLY A 1 315 ? 0.874 -2.082 21.796 1.00 90.44 315 GLY A N 1
ATOM 2384 C CA . GLY A 1 315 ? 2.138 -1.592 22.348 1.00 90.44 315 GLY A CA 1
ATOM 2385 C C . GLY A 1 315 ? 3.300 -1.666 21.359 1.00 90.44 315 GLY A C 1
ATOM 2386 O O . GLY A 1 315 ? 4.371 -2.139 21.748 1.00 90.44 315 GLY A O 1
ATOM 2387 N N . GLY A 1 316 ? 3.096 -1.290 20.092 1.00 91.62 316 GLY A N 1
ATOM 2388 C CA . GLY A 1 316 ? 4.143 -1.325 19.072 1.00 91.62 316 GLY A CA 1
ATOM 2389 C C . GLY A 1 316 ? 5.377 -0.517 19.489 1.00 91.62 316 GLY A C 1
ATOM 2390 O O . GLY A 1 316 ? 5.287 0.471 20.215 1.00 91.62 316 GLY A O 1
ATOM 2391 N N . LYS A 1 317 ? 6.566 -0.980 19.079 1.00 84.81 317 LYS A N 1
ATOM 2392 C CA . LYS A 1 317 ? 7.852 -0.418 19.542 1.00 84.81 317 LYS A CA 1
ATOM 2393 C C . LYS A 1 317 ? 8.784 -0.019 18.410 1.00 84.81 317 LYS A C 1
ATOM 2395 O O . LYS A 1 317 ? 9.125 1.147 18.257 1.00 84.81 317 LYS A O 1
ATOM 2400 N N . THR A 1 318 ? 9.276 -1.022 17.689 1.00 87.12 318 THR A N 1
ATOM 2401 C CA . THR A 1 318 ? 10.380 -0.852 16.738 1.00 87.12 318 THR A CA 1
ATOM 2402 C C . THR A 1 318 ? 9.902 -1.071 15.320 1.00 87.12 318 THR A C 1
ATOM 2404 O O . THR A 1 318 ? 10.050 -0.172 14.500 1.00 87.12 318 THR A O 1
ATOM 2407 N N . ALA A 1 319 ? 9.331 -2.247 15.041 1.00 90.69 319 ALA A N 1
ATOM 2408 C CA . ALA A 1 319 ? 8.757 -2.517 13.739 1.00 90.69 319 ALA A CA 1
ATOM 2409 C C . ALA A 1 319 ? 7.459 -3.319 13.818 1.00 90.69 319 ALA A C 1
ATOM 2411 O O . ALA A 1 319 ? 7.470 -4.513 14.133 1.00 90.69 319 ALA A O 1
ATOM 2412 N N . VAL A 1 320 ? 6.347 -2.651 13.511 1.00 96.12 320 VAL A N 1
ATOM 2413 C CA . VAL A 1 320 ? 5.020 -3.271 13.416 1.00 96.12 320 VAL A CA 1
ATOM 2414 C C . VAL A 1 320 ? 4.777 -3.651 11.954 1.00 96.12 320 VAL A C 1
ATOM 2416 O O . VAL A 1 320 ? 4.322 -2.851 11.137 1.00 96.12 320 VAL A O 1
ATOM 2419 N N . ILE A 1 321 ? 5.212 -4.865 11.608 1.00 95.19 321 ILE A N 1
ATOM 2420 C CA . ILE A 1 321 ? 5.303 -5.352 10.220 1.00 95.19 321 ILE A CA 1
ATOM 2421 C C . ILE A 1 321 ? 4.120 -6.230 9.798 1.00 95.19 321 ILE A C 1
ATOM 2423 O O . ILE A 1 321 ? 3.583 -6.007 8.711 1.00 95.19 321 ILE A O 1
ATOM 2427 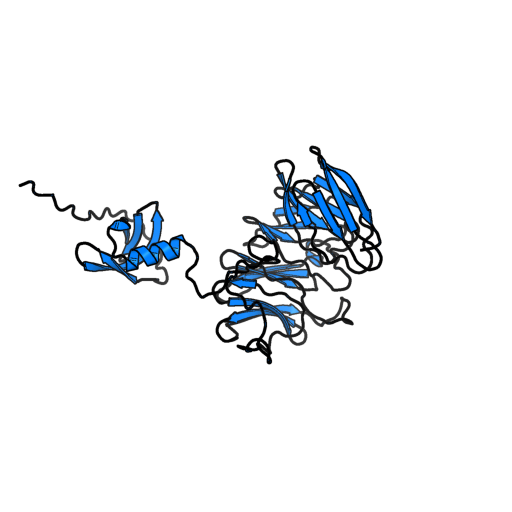N N . PRO A 1 322 ? 3.721 -7.249 10.581 1.00 96.19 322 PRO A N 1
ATOM 2428 C CA . PRO A 1 322 ? 2.762 -8.235 10.103 1.00 96.19 322 PRO A CA 1
ATOM 2429 C C . PRO A 1 322 ? 1.407 -7.604 9.775 1.00 96.19 322 PRO A C 1
ATOM 2431 O O . PRO A 1 322 ? 0.804 -6.917 10.596 1.00 96.19 322 PRO A O 1
ATOM 2434 N N . THR A 1 323 ? 0.925 -7.857 8.556 1.00 97.44 323 THR A N 1
ATOM 2435 C CA . THR A 1 323 ? -0.456 -7.531 8.179 1.00 97.44 323 THR A CA 1
ATOM 2436 C C . THR A 1 323 ? -1.402 -8.378 9.039 1.00 97.44 323 THR A C 1
ATOM 2438 O O . THR A 1 323 ? -1.166 -9.588 9.113 1.00 97.44 323 THR A O 1
ATOM 2441 N N . PRO A 1 324 ? -2.441 -7.794 9.671 1.00 97.69 324 PRO A N 1
ATOM 2442 C CA . PRO A 1 324 ? -3.397 -8.552 10.474 1.00 97.69 324 PRO A CA 1
ATOM 2443 C C . PRO A 1 324 ? -3.980 -9.750 9.722 1.00 97.69 324 PRO A C 1
ATOM 2445 O O . PRO A 1 324 ? -4.169 -9.705 8.504 1.00 97.69 324 PRO A O 1
ATOM 2448 N N . ILE A 1 325 ? -4.281 -10.817 10.455 1.00 97.38 325 ILE A N 1
ATOM 2449 C CA . ILE A 1 325 ? -5.062 -11.944 9.939 1.00 97.38 325 ILE A CA 1
ATOM 2450 C C . ILE A 1 325 ? -6.477 -11.774 10.470 1.00 97.38 325 ILE A C 1
ATOM 2452 O O . ILE A 1 325 ? -6.661 -11.589 11.670 1.00 97.38 325 ILE A O 1
ATOM 2456 N N . VAL A 1 326 ? -7.454 -11.807 9.571 1.00 97.62 326 VAL A N 1
ATOM 2457 C CA . VAL A 1 326 ? -8.871 -11.640 9.892 1.00 97.62 326 VAL A CA 1
ATOM 2458 C C . VAL A 1 326 ? -9.584 -12.929 9.514 1.00 97.62 326 VAL A C 1
ATOM 2460 O O . VAL A 1 326 ? -9.432 -13.389 8.383 1.00 97.62 326 VAL A O 1
ATOM 2463 N N . ASP A 1 327 ? -10.341 -13.493 10.450 1.00 95.88 327 ASP A N 1
ATOM 2464 C CA . ASP A 1 327 ? -11.196 -14.659 10.229 1.00 95.88 327 ASP A CA 1
ATOM 2465 C C . ASP A 1 327 ? -12.545 -14.439 10.923 1.00 95.88 327 ASP A C 1
ATOM 2467 O O . ASP A 1 327 ? -12.631 -14.341 12.149 1.00 95.88 327 ASP A O 1
ATOM 2471 N N . GLY A 1 328 ? -13.603 -14.267 10.129 1.00 95.00 328 GLY A N 1
ATOM 2472 C CA . GLY A 1 328 ? -14.907 -13.827 10.623 1.00 95.00 328 GLY A CA 1
ATOM 2473 C C . GLY A 1 328 ? -14.806 -12.530 11.435 1.00 95.00 328 GLY A C 1
ATOM 2474 O O . GLY A 1 328 ? -14.408 -11.490 10.913 1.00 95.00 328 GLY A O 1
ATOM 2475 N N . ASN A 1 329 ? -15.153 -12.614 12.721 1.00 97.06 329 ASN A N 1
ATOM 2476 C CA . ASN A 1 329 ? -15.111 -11.500 13.672 1.00 97.06 329 ASN A CA 1
ATOM 2477 C C . ASN A 1 329 ? -13.838 -11.485 14.538 1.00 97.06 329 ASN A C 1
ATOM 2479 O O . ASN A 1 329 ? -13.764 -10.736 15.512 1.00 97.06 329 ASN A O 1
ATOM 2483 N N . GLU A 1 330 ? -12.845 -12.313 14.222 1.00 98.44 330 GLU A N 1
ATOM 2484 C CA . GLU A 1 330 ? -11.591 -12.402 14.963 1.00 98.44 330 GLU A CA 1
ATOM 2485 C C . GLU A 1 330 ? -10.435 -11.783 14.176 1.00 98.44 330 GLU A C 1
ATOM 2487 O O . GLU A 1 330 ? -10.325 -11.937 12.958 1.00 98.44 330 GLU A O 1
ATOM 2492 N N . VAL A 1 331 ? -9.563 -11.058 14.880 1.00 98.69 331 VAL A N 1
ATOM 2493 C CA . VAL A 1 331 ? -8.404 -10.382 14.293 1.00 98.69 331 VAL A CA 1
ATOM 2494 C C . VAL A 1 331 ? -7.157 -10.706 15.100 1.00 98.69 331 VAL A C 1
ATOM 2496 O O . VAL A 1 331 ? -7.036 -10.337 16.270 1.00 98.69 331 VAL A O 1
ATOM 2499 N N . TYR A 1 332 ? -6.213 -11.384 14.455 1.00 98.31 332 TYR A N 1
ATOM 2500 C CA . TYR A 1 332 ? -4.911 -11.714 15.014 1.00 98.31 332 TYR A CA 1
ATOM 2501 C C . TYR A 1 332 ? -3.848 -10.716 14.554 1.00 98.31 332 TYR A C 1
ATOM 2503 O O . TYR A 1 332 ? -3.694 -10.442 13.358 1.00 98.31 332 TYR A O 1
ATOM 2511 N N . ILE A 1 333 ? -3.073 -10.210 15.510 1.00 98.19 333 ILE A N 1
ATOM 2512 C CA . ILE A 1 333 ? -1.953 -9.297 15.287 1.00 98.19 333 ILE A CA 1
ATOM 2513 C C . ILE A 1 333 ? -0.713 -9.748 16.047 1.00 98.19 333 ILE A C 1
ATOM 2515 O O . ILE A 1 333 ? -0.784 -10.425 17.070 1.00 98.19 333 ILE A O 1
ATOM 2519 N N . THR A 1 334 ? 0.451 -9.353 15.542 1.00 96.94 334 THR A N 1
ATOM 2520 C CA . THR A 1 334 ? 1.740 -9.702 16.136 1.00 96.94 334 THR A CA 1
ATOM 2521 C C . THR A 1 334 ? 2.790 -8.646 15.815 1.00 96.94 334 THR A C 1
ATOM 2523 O O . THR A 1 334 ? 2.722 -7.949 14.802 1.00 96.94 334 THR A O 1
ATOM 2526 N N . SER A 1 335 ? 3.762 -8.476 16.706 1.00 95.88 335 SER A N 1
ATOM 2527 C CA . SER A 1 335 ? 4.941 -7.644 16.495 1.00 95.88 335 SER A CA 1
ATOM 2528 C C . SER A 1 335 ? 6.134 -8.212 17.252 1.00 95.88 335 SER A C 1
ATOM 2530 O O . SER A 1 335 ? 6.012 -8.700 18.376 1.00 95.88 335 SER A O 1
ATOM 2532 N N . GLY A 1 336 ? 7.312 -8.121 16.633 1.00 92.88 336 GLY A N 1
ATOM 2533 C CA . GLY A 1 336 ? 8.568 -8.557 17.240 1.00 92.88 336 GLY A CA 1
ATOM 2534 C C . GLY A 1 336 ? 9.024 -7.649 18.388 1.00 92.88 336 GLY A C 1
ATOM 2535 O O . GLY A 1 336 ? 8.253 -6.882 18.961 1.00 92.88 336 GLY A O 1
ATOM 2536 N N . TYR A 1 337 ? 10.316 -7.711 18.718 1.00 91.69 337 TYR A N 1
ATOM 2537 C CA . TYR A 1 337 ? 10.949 -6.835 19.722 1.00 91.69 337 TYR A CA 1
ATOM 2538 C C . TYR A 1 337 ? 10.278 -6.887 21.112 1.00 91.69 337 TYR A C 1
ATOM 2540 O O . TYR A 1 337 ? 10.169 -5.882 21.822 1.00 91.69 337 TYR A O 1
ATOM 2548 N N . GLY A 1 338 ? 9.815 -8.082 21.497 1.00 92.19 338 GLY A N 1
ATOM 2549 C CA . GLY A 1 338 ? 9.180 -8.340 22.790 1.00 92.19 338 GLY A CA 1
ATOM 2550 C C . GLY A 1 338 ? 7.817 -7.665 22.971 1.00 92.19 338 GLY A C 1
ATOM 2551 O O . GLY A 1 338 ? 7.451 -7.366 24.109 1.00 92.19 338 GLY A O 1
ATOM 2552 N N . VAL A 1 339 ? 7.109 -7.348 21.877 1.00 95.19 339 VAL A N 1
ATOM 2553 C CA . VAL A 1 339 ? 5.712 -6.880 21.924 1.00 95.19 339 VAL A CA 1
ATOM 2554 C C . VAL A 1 339 ? 4.767 -8.070 22.081 1.00 95.19 339 VAL A C 1
ATOM 2556 O O . VAL A 1 339 ? 3.978 -8.076 23.021 1.00 95.19 339 VAL A O 1
ATOM 2559 N N . GLY A 1 340 ? 4.912 -9.094 21.236 1.00 96.00 340 GLY A N 1
ATOM 2560 C CA . GLY A 1 340 ? 4.099 -10.305 21.300 1.00 96.00 340 GLY A CA 1
ATOM 2561 C C . GLY A 1 340 ? 2.986 -10.329 20.258 1.00 96.00 340 GLY A C 1
ATOM 2562 O O . GLY A 1 340 ? 3.071 -9.684 19.209 1.00 96.00 340 GLY A O 1
ATOM 2563 N N . CYS A 1 341 ? 1.941 -11.088 20.549 1.00 97.12 341 CYS A N 1
ATOM 2564 C CA . CYS A 1 341 ? 0.773 -11.300 19.713 1.00 97.12 341 CYS A CA 1
ATOM 2565 C C . CYS A 1 341 ? -0.524 -11.167 20.515 1.00 97.12 341 CYS A C 1
ATOM 2567 O O . CYS A 1 341 ? -0.535 -11.267 21.744 1.00 97.12 341 CYS A O 1
ATOM 2569 N N . LYS A 1 342 ? -1.612 -10.905 19.792 1.00 97.12 342 LYS A N 1
ATOM 2570 C CA . LYS A 1 342 ? -2.949 -10.681 20.335 1.00 97.12 342 LYS A CA 1
ATOM 2571 C C . LYS A 1 342 ? -4.002 -11.170 19.357 1.00 97.12 342 LYS A C 1
ATOM 2573 O O . LYS A 1 342 ? -3.897 -10.911 18.160 1.00 97.12 342 LYS A O 1
ATOM 2578 N N . LEU A 1 343 ? -5.022 -11.828 19.888 1.00 98.31 343 LEU A N 1
ATOM 2579 C CA . LEU A 1 343 ? -6.260 -12.150 19.201 1.00 98.31 343 LEU A CA 1
ATOM 2580 C C . LEU A 1 343 ? -7.381 -11.332 19.833 1.00 98.31 343 LEU A C 1
ATOM 2582 O O . LEU A 1 343 ? -7.652 -11.464 21.029 1.00 98.31 343 LEU A O 1
ATOM 2586 N N . VAL A 1 344 ? -8.046 -10.510 19.029 1.00 98.69 344 VAL A N 1
ATOM 2587 C CA . VAL A 1 344 ? -9.281 -9.841 19.441 1.00 98.69 344 VAL A CA 1
ATOM 2588 C C . VAL A 1 344 ? -10.487 -10.428 18.736 1.00 98.69 344 VAL A C 1
ATOM 2590 O O . VAL A 1 344 ? -10.373 -10.893 17.605 1.00 98.69 344 VAL A O 1
ATOM 2593 N N . ARG A 1 345 ? -11.642 -10.356 19.391 1.00 98.62 345 ARG A N 1
ATOM 2594 C CA . ARG A 1 345 ? -12.947 -10.646 18.803 1.00 98.62 345 ARG A CA 1
ATOM 2595 C C . ARG A 1 345 ? -13.800 -9.390 18.826 1.00 98.62 345 ARG A C 1
ATOM 2597 O O . ARG A 1 345 ? -13.849 -8.691 19.835 1.00 98.62 345 ARG A O 1
ATOM 2604 N N . VAL A 1 346 ? -14.461 -9.114 17.714 1.00 98.56 346 VAL A N 1
ATOM 2605 C CA . VAL A 1 346 ? -15.348 -7.965 17.545 1.00 98.56 346 VAL A CA 1
ATOM 2606 C C . VAL A 1 346 ? -16.791 -8.444 17.678 1.00 98.56 346 VAL A C 1
ATOM 2608 O O . VAL A 1 346 ? -17.263 -9.268 16.893 1.00 98.56 346 VAL A O 1
ATOM 2611 N N . GLY A 1 347 ? -17.488 -7.966 18.705 1.00 97.50 347 GLY A N 1
ATOM 2612 C CA . GLY A 1 347 ? -18.904 -8.259 18.910 1.00 97.50 347 GLY A CA 1
ATOM 2613 C C . GLY A 1 347 ? -19.807 -7.494 17.940 1.00 97.50 347 GLY A C 1
ATOM 2614 O O . GLY A 1 347 ? -19.343 -6.660 17.161 1.00 97.50 347 GLY A O 1
ATOM 2615 N N . GLU A 1 348 ? -21.108 -7.785 17.961 1.00 94.62 348 GLU A N 1
ATOM 2616 C CA . GLU A 1 348 ? -22.080 -7.279 16.976 1.00 94.62 348 GLU A CA 1
ATOM 2617 C C . GLU A 1 348 ? -22.203 -5.745 16.970 1.00 94.62 348 GLU A C 1
ATOM 2619 O O . GLU A 1 348 ? -22.497 -5.156 15.930 1.00 94.62 348 GLU A O 1
ATOM 2624 N N . ASN A 1 349 ? -21.933 -5.083 18.103 1.00 94.19 349 ASN A N 1
ATOM 2625 C CA . ASN A 1 349 ? -21.974 -3.624 18.234 1.00 94.19 349 ASN A CA 1
ATOM 2626 C C . ASN A 1 349 ? -20.578 -2.987 18.132 1.00 94.19 349 ASN A C 1
ATOM 2628 O O . ASN A 1 349 ? -20.386 -1.848 18.560 1.00 94.19 349 ASN A O 1
ATOM 2632 N N . ASN A 1 350 ? -19.617 -3.703 17.537 1.00 96.06 350 ASN A N 1
ATOM 2633 C CA . ASN A 1 350 ? -18.213 -3.311 17.404 1.00 96.06 350 ASN A CA 1
ATOM 2634 C C . ASN A 1 350 ? -17.457 -3.175 18.744 1.00 96.06 350 ASN A C 1
ATOM 2636 O O . ASN A 1 350 ? -16.418 -2.520 18.822 1.00 96.06 350 ASN A O 1
ATOM 2640 N N . GLU A 1 351 ? -17.937 -3.810 19.813 1.00 97.19 351 GLU A N 1
ATOM 2641 C CA . GLU A 1 351 ? -17.173 -3.981 21.045 1.00 97.19 351 GLU A CA 1
ATOM 2642 C C . GLU A 1 351 ? -15.989 -4.929 20.822 1.00 97.19 351 GLU A C 1
ATOM 2644 O O . GLU A 1 351 ? -16.124 -5.974 20.189 1.00 97.19 351 GLU A O 1
ATOM 2649 N N . VAL A 1 352 ? -14.815 -4.568 21.341 1.00 98.12 352 VAL A N 1
ATOM 2650 C CA . VAL A 1 352 ? -13.599 -5.368 21.163 1.00 98.12 352 VAL A CA 1
ATOM 2651 C C . VAL A 1 352 ? -13.308 -6.154 22.436 1.00 98.12 352 VAL A C 1
ATOM 2653 O O . VAL A 1 352 ? -12.988 -5.577 23.475 1.00 98.12 352 VAL A O 1
ATOM 2656 N N . GLU A 1 353 ? -13.381 -7.477 22.341 1.00 98.12 353 GLU A N 1
ATOM 2657 C CA . GLU A 1 353 ? -12.947 -8.414 23.370 1.00 98.12 353 GLU A CA 1
ATOM 2658 C C . GLU A 1 353 ? -11.503 -8.843 23.098 1.00 98.12 353 GLU A C 1
ATOM 2660 O O . GLU A 1 353 ? -11.141 -9.219 21.983 1.00 98.12 353 GLU A O 1
ATOM 2665 N N . ASN A 1 354 ? -10.672 -8.828 24.136 1.00 97.50 354 ASN A N 1
ATOM 2666 C CA . ASN A 1 354 ? -9.350 -9.428 24.076 1.00 97.50 354 ASN A CA 1
ATOM 2667 C C . ASN A 1 354 ? -9.441 -10.921 24.408 1.00 97.50 354 ASN A C 1
ATOM 2669 O O . ASN A 1 354 ? -9.596 -11.281 25.574 1.00 97.50 354 ASN A O 1
ATOM 2673 N N . VAL A 1 355 ? -9.368 -11.778 23.389 1.00 97.75 355 VAL A N 1
ATOM 2674 C CA . VAL A 1 355 ? -9.553 -13.228 23.548 1.00 97.75 355 VAL A CA 1
ATOM 2675 C C . VAL A 1 355 ? -8.288 -13.878 24.089 1.00 97.75 355 VAL A C 1
ATOM 2677 O O . VAL A 1 355 ? -8.353 -14.786 24.917 1.00 97.75 355 VAL A O 1
ATOM 2680 N N . TRP A 1 356 ? -7.129 -13.436 23.602 1.00 96.56 356 TRP A N 1
ATOM 2681 C CA . TRP A 1 356 ? -5.848 -14.037 23.941 1.00 96.56 356 TRP A CA 1
ATOM 2682 C C . TRP A 1 356 ? -4.686 -13.088 23.638 1.00 96.56 356 TRP A C 1
ATOM 2684 O O . TRP A 1 356 ? -4.688 -12.410 22.614 1.00 96.56 356 TRP A O 1
ATOM 2694 N N . GLU A 1 357 ? -3.661 -13.088 24.492 1.00 95.81 357 GLU A N 1
ATOM 2695 C CA . GLU A 1 357 ? -2.394 -12.385 24.271 1.00 95.81 357 GLU A CA 1
ATOM 2696 C C . GLU A 1 357 ? -1.221 -13.241 24.748 1.00 95.81 357 GLU A C 1
ATOM 2698 O O . GLU A 1 357 ? -1.314 -13.926 25.770 1.00 95.81 357 GLU A O 1
ATOM 2703 N N . ASN A 1 358 ? -0.092 -13.162 24.042 1.00 94.12 358 ASN A N 1
ATOM 2704 C CA . ASN A 1 358 ? 1.152 -13.791 24.471 1.00 94.12 358 ASN A CA 1
ATOM 2705 C C . ASN A 1 358 ? 2.370 -12.960 24.054 1.00 94.12 358 ASN A C 1
ATOM 2707 O O . ASN A 1 358 ? 2.413 -12.390 22.969 1.00 94.12 358 ASN A O 1
ATOM 2711 N N . LYS A 1 359 ? 3.381 -12.888 24.923 1.00 90.06 359 LYS A N 1
ATOM 2712 C CA . LYS A 1 359 ? 4.661 -12.223 24.634 1.00 90.06 359 LYS A CA 1
ATOM 2713 C C . LYS A 1 359 ? 5.712 -13.168 24.063 1.00 90.06 359 LYS A C 1
ATOM 2715 O O . LYS A 1 359 ? 6.645 -12.697 23.415 1.00 90.06 359 LYS A O 1
ATOM 2720 N N . GLU A 1 360 ? 5.564 -14.464 24.308 1.00 79.69 360 GLU A N 1
ATOM 2721 C CA . GLU A 1 360 ? 6.402 -15.513 23.737 1.00 79.69 360 GLU A CA 1
ATOM 2722 C C . GLU A 1 360 ? 5.736 -16.004 22.450 1.00 79.69 360 GLU A C 1
ATOM 2724 O O . GLU A 1 360 ? 4.647 -16.577 22.491 1.00 79.69 360 GLU A O 1
ATOM 2729 N N . MET A 1 361 ? 6.355 -15.693 21.311 1.00 65.19 361 MET A N 1
ATOM 2730 C CA . MET A 1 361 ? 5.845 -16.008 19.973 1.00 65.19 361 MET A CA 1
ATOM 2731 C C . MET A 1 361 ? 6.642 -17.111 19.309 1.00 65.19 361 MET A C 1
ATOM 2733 O O . MET A 1 361 ? 7.885 -17.093 19.474 1.00 65.19 361 MET A O 1
#

Secondary structure (DSSP, 8-state):
-PPPP-------------------EEEEEBTTT--EEEEEEEEEETTEEEEEETTEEEEEEGGGB-HHHHHHHHHHHTT----SS--B-STTSTTSS------S--SS--TT-SPP----GGG-B-----EEETTEEEEEEEETTEEEEEEEETTT--EEEEEEEEE--S-SS--TT--S--PPPEEETTEEEEE-TTSEEEEEETTT--EEEEEEHHHHH----BTTB--PPPEEETTEEEE---TTT-SEEEEETTT--EEEEE-S----S--SPPPEEEEETTEEEEEEE-SSEEEEEETTT--EEEEEE----S---PPPEEETTEEEEEETTTTEEEEEEE-TTS-EEEEEEES--

pLDDT: mean 88.28, std 17.48, range [28.31, 98.94]